Protein AF-A0A9D6T600-F1 (afdb_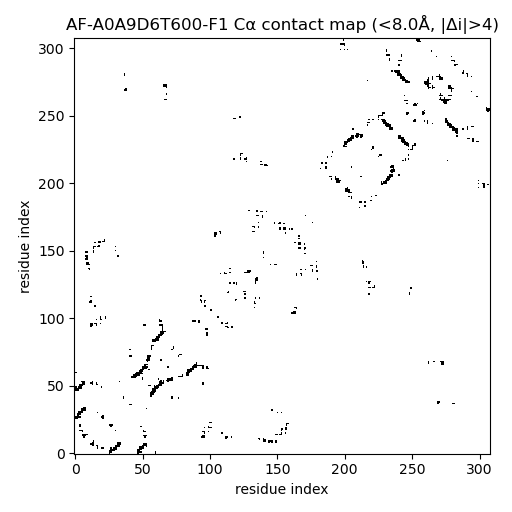monomer)

pLDDT: mean 89.76, std 8.31, range [58.38, 98.44]

Secondary structure (DSSP, 8-state):
---EEEEETT-HHHHHHHHHHHHH-TT--EEEEEPPPPTTSPPPP-TTEEEESS---TT-SEEEE--TTTTTTGGGTPPP-GGG-EEEE-TT-SSGGGGS---GGGHHHHHHHHHHHHT--SSTTGGG-TTSHHHHHHHHHHHH--HHHHHHHHHHHHT-SS-HHHHHHHTS-HHHHHHHHHHHHHHHHHHHHH-EEETTEEEEE-GGGGGGGTT--TTGGGGT-TT-SEEEEEEE-SS-EEEEEEE-TTS----TTSS--HHHHHHTTT-EE-SSEEEEEE-SSHHHHHHHHHHHHHHHHHHHHTT-

Radius of gyration: 18.84 Å; Cα contacts (8 Å, |Δi|>4): 614; chains: 1; bounding box: 48×44×49 Å

Structure (mmCIF, N/CA/C/O backbone):
data_AF-A0A9D6T600-F1
#
_entry.id   AF-A0A9D6T600-F1
#
loop_
_atom_site.group_PDB
_atom_site.id
_atom_site.type_symbol
_atom_site.label_atom_id
_atom_site.label_alt_id
_atom_site.label_comp_id
_atom_site.label_asym_id
_atom_site.label_entity_id
_atom_site.label_seq_id
_atom_site.pdbx_PDB_ins_code
_atom_site.Cartn_x
_atom_site.Cartn_y
_atom_site.Cartn_z
_atom_site.occupancy
_atom_site.B_iso_or_equiv
_atom_site.auth_seq_id
_atom_site.auth_comp_id
_atom_site.auth_asym_id
_atom_site.auth_atom_id
_atom_site.pdbx_PDB_model_num
ATOM 1 N N . MET A 1 1 ? 5.382 -13.140 -26.056 1.00 78.81 1 MET A N 1
ATOM 2 C CA . MET A 1 1 ? 6.251 -12.634 -24.968 1.00 78.81 1 MET A CA 1
ATOM 3 C C . MET A 1 1 ? 5.626 -11.347 -24.478 1.00 78.81 1 MET A C 1
ATOM 5 O O . MET A 1 1 ? 5.203 -10.573 -25.335 1.00 78.81 1 MET A O 1
ATOM 9 N N . PRO A 1 2 ? 5.495 -11.146 -23.161 1.00 87.75 2 PRO A N 1
ATOM 10 C CA . PRO A 1 2 ? 4.722 -10.034 -22.639 1.00 87.75 2 PRO A CA 1
ATOM 11 C C . PRO A 1 2 ? 5.408 -8.697 -22.923 1.00 87.75 2 PRO A C 1
ATOM 13 O O . PRO A 1 2 ? 6.621 -8.579 -22.790 1.00 87.75 2 PRO A O 1
ATOM 16 N N . GLN A 1 3 ? 4.629 -7.683 -23.299 1.00 91.69 3 GLN A N 1
ATOM 17 C CA . GLN A 1 3 ? 5.139 -6.324 -23.561 1.00 91.69 3 GLN A CA 1
ATOM 18 C C . GLN A 1 3 ? 4.760 -5.322 -22.467 1.00 91.69 3 GLN A C 1
ATOM 20 O O . GLN A 1 3 ? 5.158 -4.153 -22.504 1.00 91.69 3 GLN A O 1
ATOM 25 N N . VAL A 1 4 ? 3.955 -5.766 -21.501 1.00 94.50 4 VAL A N 1
ATOM 26 C CA . VAL A 1 4 ? 3.382 -4.910 -20.470 1.00 94.50 4 VAL A CA 1
ATOM 27 C C . VAL A 1 4 ? 3.500 -5.564 -19.101 1.00 94.50 4 VAL A C 1
ATOM 29 O O . VAL A 1 4 ? 3.210 -6.749 -18.950 1.00 94.50 4 VAL A O 1
ATOM 32 N N . VAL A 1 5 ? 3.864 -4.767 -18.098 1.00 96.56 5 VAL A N 1
ATOM 33 C CA . VAL A 1 5 ? 3.685 -5.107 -16.684 1.00 96.56 5 VAL A CA 1
ATOM 34 C C . VAL A 1 5 ? 2.508 -4.320 -16.109 1.00 96.56 5 VAL A C 1
ATOM 36 O O . VAL A 1 5 ? 2.429 -3.101 -16.264 1.00 96.56 5 VAL A O 1
ATOM 39 N N . ARG A 1 6 ? 1.565 -5.022 -15.480 1.00 96.00 6 ARG A N 1
ATOM 40 C CA . ARG A 1 6 ? 0.478 -4.468 -14.670 1.00 96.00 6 ARG A CA 1
ATOM 41 C C . ARG A 1 6 ? 0.912 -4.495 -13.209 1.00 96.00 6 ARG A C 1
ATOM 43 O O . ARG A 1 6 ? 1.324 -5.546 -12.727 1.00 96.00 6 ARG A O 1
ATOM 50 N N . TYR A 1 7 ? 0.833 -3.355 -12.534 1.00 95.62 7 TYR A N 1
ATOM 51 C CA . TYR A 1 7 ? 1.340 -3.192 -11.169 1.00 95.62 7 TYR A CA 1
ATOM 52 C C . TYR A 1 7 ? 0.330 -2.490 -10.268 1.00 95.62 7 TYR A C 1
ATOM 54 O O . TYR A 1 7 ? -0.504 -1.720 -10.755 1.00 95.62 7 TYR A O 1
ATOM 62 N N . HIS A 1 8 ? 0.413 -2.718 -8.959 1.00 92.69 8 HIS A N 1
ATOM 63 C CA . HIS A 1 8 ? -0.408 -1.985 -8.005 1.00 92.69 8 HIS A CA 1
ATOM 64 C C . HIS A 1 8 ? 0.030 -0.523 -7.931 1.00 92.69 8 HIS A C 1
ATOM 66 O O . HIS A 1 8 ? 1.139 -0.204 -7.501 1.00 92.69 8 HIS A O 1
ATOM 72 N N . ARG A 1 9 ? -0.839 0.375 -8.404 1.00 90.44 9 ARG A N 1
ATOM 73 C CA . ARG A 1 9 ? -0.536 1.807 -8.462 1.00 90.44 9 ARG A CA 1
ATOM 74 C C . ARG A 1 9 ? -0.434 2.420 -7.073 1.00 90.44 9 ARG A C 1
ATOM 76 O O . ARG A 1 9 ? -1.163 2.026 -6.163 1.00 90.44 9 ARG A O 1
ATOM 83 N N . HIS A 1 10 ? 0.413 3.432 -6.950 1.00 91.06 10 HIS A N 1
ATOM 84 C CA . HIS A 1 10 ? 0.646 4.181 -5.715 1.00 91.06 10 HIS A CA 1
ATOM 85 C C . HIS A 1 10 ? 1.102 3.309 -4.532 1.00 91.06 10 HIS A C 1
ATOM 87 O O . HIS A 1 10 ? 0.979 3.710 -3.377 1.00 91.06 10 HIS A O 1
ATOM 93 N N . CYS A 1 11 ? 1.642 2.124 -4.823 1.00 91.88 11 CYS A N 1
ATOM 94 C CA . CYS A 1 11 ? 2.238 1.208 -3.864 1.00 91.88 11 CYS A CA 1
ATOM 95 C C . CYS A 1 11 ? 3.723 1.065 -4.185 1.00 91.88 11 CYS A C 1
ATOM 97 O O . CYS A 1 11 ? 4.089 0.790 -5.330 1.00 91.88 11 CYS A O 1
ATOM 99 N N . ILE A 1 12 ? 4.590 1.251 -3.185 1.00 95.62 12 ILE A N 1
ATOM 100 C CA . ILE A 1 12 ? 6.033 1.150 -3.412 1.00 95.62 12 ILE A CA 1
ATOM 101 C C . ILE A 1 12 ? 6.444 -0.272 -3.815 1.00 95.62 12 ILE A C 1
ATOM 103 O O . ILE A 1 12 ? 7.357 -0.423 -4.622 1.00 95.62 12 ILE A O 1
ATOM 107 N N . ASP A 1 13 ? 5.751 -1.298 -3.313 1.00 96.62 13 ASP A N 1
ATOM 108 C CA . ASP A 1 13 ? 6.029 -2.691 -3.651 1.00 96.62 13 ASP A CA 1
ATOM 109 C C . ASP A 1 13 ? 5.697 -2.989 -5.117 1.00 96.62 13 ASP A C 1
ATOM 111 O O . ASP A 1 13 ? 6.587 -3.363 -5.883 1.00 96.62 13 ASP A O 1
ATOM 115 N N . GLY A 1 14 ? 4.472 -2.688 -5.562 1.00 97.06 14 GLY A N 1
ATOM 116 C CA . GLY A 1 14 ? 4.085 -2.770 -6.972 1.00 97.06 14 GLY A CA 1
ATOM 117 C C . GLY A 1 14 ? 5.001 -1.977 -7.917 1.00 97.06 14 GLY A C 1
ATOM 118 O O . GLY A 1 14 ? 5.402 -2.490 -8.965 1.00 97.06 14 GLY A O 1
ATOM 119 N N . ILE A 1 15 ? 5.395 -0.755 -7.541 1.00 98.31 15 ILE A N 1
ATOM 120 C CA . ILE A 1 15 ? 6.323 0.092 -8.314 1.00 98.31 15 ILE A CA 1
ATOM 121 C C . ILE A 1 15 ? 7.709 -0.558 -8.438 1.00 98.31 15 ILE A C 1
ATOM 123 O O . ILE A 1 15 ? 8.253 -0.667 -9.543 1.00 98.31 15 ILE A O 1
ATOM 127 N N . VAL A 1 16 ? 8.288 -1.021 -7.327 1.00 98.44 16 VAL A N 1
ATOM 128 C CA . VAL A 1 16 ? 9.601 -1.685 -7.325 1.00 98.44 16 VAL A CA 1
ATOM 129 C C . VAL A 1 16 ? 9.537 -3.002 -8.099 1.00 98.44 16 VAL A C 1
ATOM 131 O O . VAL A 1 16 ? 10.432 -3.283 -8.899 1.00 98.44 16 VAL A O 1
ATOM 134 N N . CYS A 1 17 ? 8.456 -3.770 -7.955 1.00 98.44 17 CYS A N 1
ATOM 135 C CA . CYS A 1 17 ? 8.217 -4.976 -8.737 1.00 98.44 17 CYS A CA 1
ATOM 136 C C . CYS A 1 17 ? 8.198 -4.697 -10.244 1.00 98.44 17 CYS A C 1
ATOM 138 O O . CYS A 1 17 ? 8.855 -5.402 -11.012 1.00 98.44 17 CYS A O 1
ATOM 140 N N . ALA A 1 18 ? 7.489 -3.652 -10.680 1.00 98.25 18 ALA A N 1
ATOM 141 C CA . ALA A 1 18 ? 7.422 -3.277 -12.089 1.00 98.25 18 ALA A CA 1
ATOM 142 C C . ALA A 1 18 ? 8.802 -2.913 -12.655 1.00 98.25 18 ALA A C 1
ATOM 144 O O . ALA A 1 18 ? 9.135 -3.318 -13.772 1.00 98.25 18 ALA A O 1
ATOM 145 N N . ALA A 1 19 ? 9.627 -2.201 -11.881 1.00 98.25 19 ALA A N 1
ATOM 146 C CA . ALA A 1 19 ? 10.997 -1.877 -12.273 1.00 98.25 19 ALA A CA 1
ATOM 147 C C . ALA A 1 19 ? 11.886 -3.127 -12.385 1.00 98.25 19 ALA A C 1
ATOM 149 O O . ALA A 1 19 ? 12.626 -3.282 -13.359 1.00 98.25 19 ALA A O 1
ATOM 150 N N . LEU A 1 20 ? 11.785 -4.052 -11.423 1.00 98.12 20 LEU A N 1
ATOM 151 C CA . LEU A 1 20 ? 12.522 -5.320 -11.449 1.00 98.12 20 LEU A CA 1
ATOM 152 C C . LEU A 1 20 ? 12.128 -6.183 -12.655 1.00 98.12 20 LEU A C 1
ATOM 154 O O . LEU A 1 20 ? 13.007 -6.718 -13.331 1.00 98.12 20 LEU A O 1
ATOM 158 N N . VAL A 1 21 ? 10.831 -6.262 -12.974 1.00 97.81 21 VAL A N 1
ATOM 159 C CA . VAL A 1 21 ? 10.335 -6.964 -14.168 1.00 97.81 21 VAL A CA 1
ATOM 160 C C . VAL A 1 21 ? 10.907 -6.347 -15.439 1.00 97.81 21 VAL A C 1
ATOM 162 O O . VAL A 1 21 ? 11.494 -7.067 -16.239 1.00 97.81 21 VAL A O 1
ATOM 165 N N . ARG A 1 22 ? 10.800 -5.024 -15.622 1.00 97.06 22 ARG A N 1
ATOM 166 C CA . ARG A 1 22 ? 11.307 -4.348 -16.832 1.00 97.06 22 ARG A CA 1
ATOM 167 C C . ARG A 1 22 ? 12.818 -4.470 -16.992 1.00 97.06 22 ARG A C 1
ATOM 169 O O . ARG A 1 22 ? 13.321 -4.513 -18.111 1.00 97.06 22 ARG A O 1
ATOM 176 N N . ARG A 1 23 ? 13.550 -4.559 -15.882 1.00 95.31 23 ARG A N 1
ATOM 177 C CA . ARG A 1 23 ? 14.992 -4.807 -15.899 1.00 95.31 23 ARG A CA 1
ATOM 178 C C . ARG A 1 23 ? 15.331 -6.247 -16.293 1.00 95.31 23 ARG A C 1
ATOM 180 O O . ARG A 1 23 ? 16.304 -6.460 -17.010 1.00 95.31 23 ARG A O 1
ATOM 187 N N . ALA A 1 24 ? 14.571 -7.225 -15.802 1.00 95.31 24 ALA A N 1
ATOM 188 C CA . ALA A 1 24 ? 14.788 -8.642 -16.094 1.00 95.31 24 ALA A CA 1
ATOM 189 C C . ALA A 1 24 ? 14.282 -9.053 -17.489 1.00 95.31 24 ALA A C 1
ATOM 191 O O . ALA A 1 24 ? 14.823 -9.985 -18.080 1.00 95.31 24 ALA A O 1
ATOM 192 N N . MET A 1 25 ? 13.264 -8.358 -18.000 1.00 94.81 25 MET A N 1
ATOM 193 C CA . MET A 1 25 ? 12.584 -8.624 -19.267 1.00 94.81 25 MET A CA 1
ATOM 194 C C . MET A 1 25 ? 12.528 -7.337 -20.108 1.0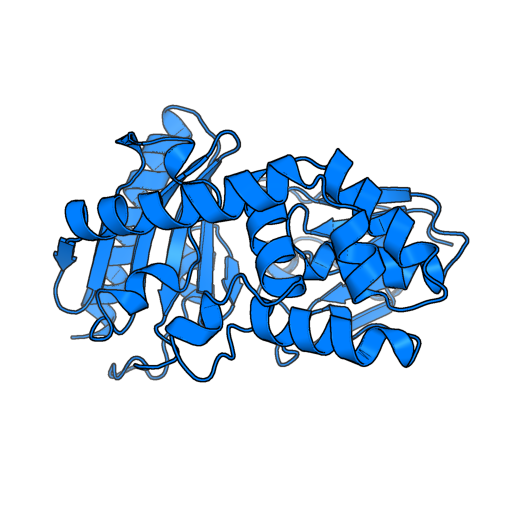0 94.81 25 MET A C 1
ATOM 196 O O . MET A 1 25 ? 11.517 -6.629 -20.079 1.00 94.81 25 MET A O 1
ATOM 200 N N . PRO A 1 26 ? 13.604 -6.988 -20.841 1.00 91.56 26 PRO A N 1
ATOM 201 C CA . PRO A 1 26 ? 13.681 -5.744 -21.613 1.00 91.56 26 PRO A CA 1
ATOM 202 C C . PRO A 1 26 ? 12.587 -5.580 -22.682 1.00 91.56 26 PRO A C 1
ATOM 204 O O . PRO A 1 26 ? 12.317 -4.464 -23.121 1.00 91.56 26 PRO A O 1
ATOM 207 N N . GLU A 1 27 ? 11.945 -6.670 -23.109 1.00 93.25 27 GLU A N 1
ATOM 208 C CA . GLU A 1 27 ? 10.785 -6.664 -24.003 1.00 93.25 27 GLU A CA 1
ATOM 209 C C . GLU A 1 27 ? 9.519 -6.061 -23.367 1.00 93.25 27 GLU A C 1
ATOM 211 O O . GLU A 1 27 ? 8.614 -5.622 -24.085 1.00 93.25 27 GLU A O 1
ATOM 216 N N . VAL A 1 28 ? 9.458 -5.993 -22.031 1.00 94.81 28 VAL A N 1
ATOM 217 C CA . VAL A 1 28 ? 8.383 -5.333 -21.285 1.00 94.81 28 VAL A CA 1
ATOM 218 C C . VAL A 1 28 ? 8.585 -3.819 -21.366 1.00 94.81 28 VAL A C 1
ATOM 220 O O . VAL A 1 28 ? 9.147 -3.167 -20.486 1.00 94.81 28 VAL A O 1
ATOM 223 N N . ALA A 1 29 ? 8.115 -3.239 -22.466 1.00 90.38 29 ALA A N 1
ATOM 224 C CA . ALA A 1 29 ? 8.320 -1.830 -22.777 1.00 90.38 29 ALA A CA 1
ATOM 225 C C . ALA A 1 29 ? 7.471 -0.880 -21.917 1.00 90.38 29 ALA A C 1
ATOM 227 O O . ALA A 1 29 ? 7.840 0.282 -21.750 1.00 90.38 29 ALA A O 1
ATOM 228 N N . ARG A 1 30 ? 6.326 -1.337 -21.389 1.00 93.62 30 ARG A N 1
ATOM 229 C CA . ARG A 1 30 ? 5.373 -0.467 -20.679 1.00 93.62 30 ARG A CA 1
ATOM 230 C C . ARG A 1 30 ? 5.025 -0.995 -19.295 1.00 93.62 30 ARG A C 1
ATOM 232 O O . ARG A 1 30 ? 4.720 -2.174 -19.137 1.00 93.62 30 ARG A O 1
ATOM 239 N N . ALA A 1 31 ? 4.957 -0.092 -18.324 1.00 96.06 31 ALA A N 1
ATOM 240 C CA . ALA A 1 31 ? 4.266 -0.326 -17.064 1.00 96.06 31 ALA A CA 1
ATOM 241 C C . ALA A 1 31 ? 2.886 0.336 -17.120 1.00 96.06 31 ALA A C 1
ATOM 243 O O . ALA A 1 31 ? 2.759 1.475 -17.564 1.00 96.06 31 ALA A O 1
ATOM 244 N N . VAL A 1 32 ? 1.846 -0.381 -16.707 1.00 94.75 32 VAL A N 1
ATOM 245 C CA . VAL A 1 32 ? 0.468 0.114 -16.717 1.00 94.75 32 VAL A CA 1
ATOM 246 C C . VAL A 1 32 ? -0.137 -0.073 -15.326 1.00 94.75 32 VAL A C 1
ATOM 248 O O . VAL A 1 32 ? -0.137 -1.198 -14.825 1.00 94.75 32 VAL A O 1
ATOM 251 N N . PRO A 1 33 ? -0.643 0.998 -14.692 1.00 92.62 33 PRO A N 1
ATOM 252 C CA . PRO A 1 33 ? -1.228 0.901 -13.364 1.00 92.62 33 PRO A CA 1
ATOM 253 C C . PRO A 1 33 ? -2.479 0.021 -13.394 1.00 92.62 33 PRO A C 1
ATOM 255 O O . PRO A 1 33 ? -3.339 0.173 -14.262 1.00 92.62 33 PRO A O 1
ATOM 258 N N . TYR A 1 34 ? -2.604 -0.869 -12.418 1.00 88.88 34 TYR A N 1
ATOM 259 C CA . TYR A 1 34 ? -3.842 -1.575 -12.126 1.00 88.88 34 TYR A CA 1
ATOM 260 C C . TYR A 1 34 ? -4.681 -0.758 -11.141 1.00 88.88 34 TYR A C 1
ATOM 262 O O . TYR A 1 34 ? -4.198 -0.329 -10.089 1.00 88.88 34 TYR A O 1
ATOM 270 N N . ALA A 1 35 ? -5.952 -0.554 -11.482 1.00 75.56 35 ALA A N 1
ATOM 271 C CA . ALA A 1 35 ? -6.957 0.000 -10.586 1.00 75.56 35 ALA A CA 1
ATOM 272 C C . ALA A 1 35 ?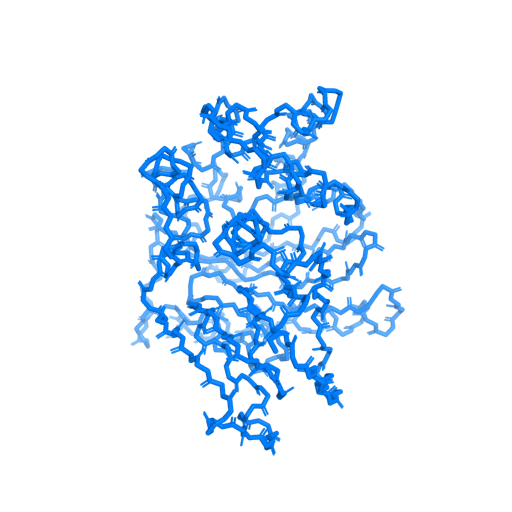 -7.828 -1.137 -10.038 1.00 75.56 35 ALA A C 1
ATOM 274 O O . ALA A 1 35 ? -8.197 -2.045 -10.776 1.00 75.56 35 ALA A O 1
ATOM 275 N N . HIS A 1 36 ? -8.161 -1.087 -8.748 1.00 70.88 36 HIS A N 1
ATOM 276 C CA . HIS A 1 36 ? -8.997 -2.107 -8.117 1.00 70.88 36 HIS A CA 1
ATOM 277 C C . HIS A 1 36 ? -10.388 -2.164 -8.770 1.00 70.88 36 HIS A C 1
ATOM 279 O O . HIS A 1 36 ? -11.085 -1.151 -8.813 1.00 70.88 36 HIS A O 1
ATOM 285 N N . VAL A 1 37 ? -10.802 -3.353 -9.214 1.00 69.31 37 VAL A N 1
ATOM 286 C CA . VAL A 1 37 ? -12.137 -3.601 -9.779 1.00 69.31 37 VAL A CA 1
ATOM 287 C C . VAL A 1 37 ? -13.172 -3.712 -8.645 1.00 69.31 37 VAL A C 1
ATOM 289 O O . VAL A 1 37 ? -12.975 -4.523 -7.732 1.00 69.31 37 VAL A O 1
ATOM 292 N N . PRO A 1 38 ? -14.249 -2.902 -8.636 1.00 64.19 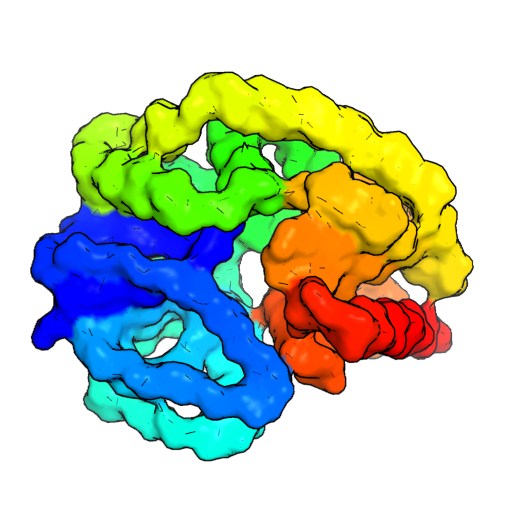38 PRO A N 1
ATOM 293 C CA . PRO A 1 38 ? -15.300 -2.970 -7.621 1.00 64.19 38 PRO A CA 1
ATOM 294 C C . PRO A 1 38 ? -15.975 -4.347 -7.507 1.00 64.19 38 PRO A C 1
ATOM 296 O O . PRO A 1 38 ? -15.933 -5.185 -8.408 1.00 64.19 38 PRO A O 1
ATOM 299 N N . LEU A 1 39 ? -16.638 -4.592 -6.374 1.00 59.25 39 LEU A N 1
ATOM 300 C CA . LEU A 1 39 ? -17.466 -5.785 -6.195 1.00 59.25 39 LEU A CA 1
ATOM 301 C C . LEU A 1 39 ? -18.625 -5.787 -7.210 1.00 59.25 39 LEU A C 1
ATOM 303 O O . LEU A 1 39 ? -19.391 -4.831 -7.262 1.00 59.25 39 LEU A O 1
ATOM 307 N N . GLY A 1 40 ? -18.775 -6.881 -7.963 1.00 62.19 40 GLY A N 1
ATOM 308 C CA . GLY A 1 40 ? -19.846 -7.058 -8.954 1.00 62.19 40 GLY A CA 1
ATOM 309 C C . GLY A 1 40 ? -19.446 -6.743 -10.398 1.00 62.19 40 GLY A C 1
ATOM 310 O O . GLY A 1 40 ? -20.244 -6.985 -11.298 1.00 62.19 40 GLY A O 1
ATOM 311 N N . GLU A 1 41 ? -18.225 -6.258 -10.625 1.00 69.62 41 GLU A N 1
ATOM 312 C CA . GLU A 1 41 ? -17.652 -6.104 -11.963 1.00 69.62 41 GLU A CA 1
ATOM 313 C C . GLU A 1 41 ? -16.730 -7.283 -12.308 1.00 69.62 41 GLU A C 1
ATOM 315 O O . GLU A 1 41 ? -16.047 -7.842 -11.441 1.00 69.62 41 GLU A O 1
ATOM 320 N N . GLU A 1 42 ? -16.731 -7.667 -13.585 1.00 71.06 42 GLU A N 1
ATOM 321 C CA . GLU A 1 42 ? -15.847 -8.705 -14.117 1.00 71.06 42 GLU A CA 1
ATOM 322 C C . GLU A 1 42 ? -14.415 -8.166 -14.267 1.00 71.06 42 GLU A C 1
ATOM 324 O O . GLU A 1 42 ? -14.231 -7.009 -14.660 1.00 71.06 42 GLU A O 1
ATOM 329 N N . PRO A 1 43 ? -13.381 -8.977 -13.975 1.00 74.19 43 PRO A N 1
ATOM 330 C CA . PRO A 1 43 ? -12.003 -8.556 -14.169 1.00 74.19 43 PRO A CA 1
ATOM 331 C C . PRO A 1 43 ? -11.689 -8.364 -15.660 1.00 74.19 43 PRO A C 1
ATOM 333 O O . PRO A 1 43 ? -12.147 -9.122 -16.516 1.00 74.19 43 PRO A O 1
ATOM 336 N N . GLU A 1 44 ? -10.838 -7.383 -15.969 1.00 77.25 44 GLU A N 1
ATOM 337 C CA . GLU A 1 44 ? -10.245 -7.239 -17.303 1.00 77.25 44 GLU A CA 1
ATOM 338 C C . GLU A 1 44 ? -9.478 -8.525 -17.668 1.00 77.25 44 GLU A C 1
ATOM 340 O O . GLU A 1 44 ? -8.688 -9.034 -16.869 1.00 77.25 44 GLU A O 1
ATOM 345 N N . VAL A 1 45 ? -9.686 -9.042 -18.882 1.00 76.69 45 VAL A N 1
ATOM 346 C CA . VAL A 1 45 ? -8.833 -10.092 -19.454 1.00 76.69 45 VAL A CA 1
ATOM 347 C C . VAL A 1 45 ? -7.637 -9.410 -20.103 1.00 76.69 45 VAL A C 1
ATOM 349 O O . VAL A 1 45 ? -7.803 -8.612 -21.024 1.00 76.69 45 VAL A O 1
ATOM 352 N N . ILE A 1 46 ? -6.434 -9.720 -19.626 1.00 77.12 46 ILE A N 1
ATOM 353 C CA . ILE A 1 46 ? -5.206 -9.069 -20.083 1.00 77.12 46 ILE A CA 1
ATOM 354 C C . ILE A 1 46 ? -4.303 -10.115 -20.710 1.00 77.12 46 ILE A C 1
ATOM 356 O O . ILE A 1 46 ? -3.638 -10.874 -20.008 1.00 77.12 46 ILE A O 1
ATOM 360 N N . GLU A 1 47 ? -4.268 -10.139 -22.036 1.00 80.69 47 GLU A N 1
ATOM 361 C CA . GLU A 1 47 ? -3.372 -11.020 -22.779 1.00 80.69 47 GLU A CA 1
ATOM 362 C C . GLU A 1 47 ? -1.927 -10.510 -22.729 1.00 80.69 47 GLU A C 1
ATOM 364 O O . GLU A 1 47 ? -1.668 -9.305 -22.778 1.00 80.69 47 GLU A O 1
ATOM 369 N N . ASP A 1 48 ? -0.981 -11.447 -22.639 1.00 82.94 48 ASP A N 1
ATOM 370 C CA . ASP A 1 48 ? 0.456 -11.188 -22.770 1.00 82.94 48 ASP A CA 1
ATOM 371 C C . ASP A 1 48 ? 0.998 -10.093 -21.827 1.00 82.94 48 ASP A C 1
ATOM 373 O O . ASP A 1 48 ? 1.785 -9.222 -22.214 1.00 82.94 48 ASP A O 1
ATOM 377 N N . ALA A 1 49 ? 0.597 -10.151 -20.554 1.00 91.56 49 ALA A N 1
ATOM 378 C CA . ALA A 1 49 ? 1.087 -9.258 -19.506 1.00 91.56 49 ALA A CA 1
ATOM 379 C C . ALA A 1 49 ? 1.762 -9.997 -18.344 1.00 91.56 49 ALA A C 1
ATOM 381 O O . ALA A 1 49 ? 1.464 -11.157 -18.045 1.00 91.56 49 ALA A O 1
ATOM 382 N N . VAL A 1 50 ? 2.657 -9.282 -17.662 1.00 95.56 50 VAL A N 1
ATOM 383 C CA . VAL A 1 50 ? 3.164 -9.639 -16.334 1.00 95.56 50 VAL A CA 1
ATOM 384 C C . VAL A 1 50 ? 2.309 -8.925 -15.288 1.00 95.56 50 VAL A C 1
ATOM 386 O O . VAL A 1 50 ? 2.190 -7.707 -15.349 1.00 95.56 50 VAL A O 1
ATOM 389 N N . GLY A 1 51 ? 1.713 -9.639 -14.338 1.00 95.19 51 GLY A N 1
ATOM 390 C CA . GLY A 1 51 ? 1.052 -9.041 -13.174 1.00 95.19 51 GLY A CA 1
ATOM 391 C C . GLY A 1 51 ? 1.956 -9.078 -11.948 1.00 95.19 51 GLY A C 1
ATOM 392 O O . GLY A 1 51 ? 2.493 -10.138 -11.631 1.00 95.19 51 GLY A O 1
ATOM 393 N N . VAL A 1 52 ? 2.122 -7.948 -11.264 1.00 96.62 52 VAL A N 1
ATOM 394 C CA . VAL A 1 52 ? 2.866 -7.863 -9.999 1.00 96.62 52 VAL A CA 1
ATOM 395 C C . VAL A 1 52 ? 2.062 -7.118 -8.947 1.00 96.62 52 VAL A C 1
ATOM 397 O O . VAL A 1 52 ? 1.521 -6.053 -9.239 1.00 96.62 52 VAL A O 1
ATOM 400 N N . ASP A 1 53 ? 2.016 -7.666 -7.735 1.00 95.19 53 ASP A N 1
ATOM 401 C CA . ASP A 1 53 ? 1.374 -7.044 -6.568 1.00 95.19 53 ASP A CA 1
ATOM 402 C C . ASP A 1 53 ? -0.138 -6.786 -6.749 1.00 95.19 53 ASP A C 1
ATOM 404 O O . ASP A 1 53 ? -0.737 -5.895 -6.157 1.00 95.19 53 ASP A O 1
ATOM 408 N N . ILE A 1 54 ? -0.788 -7.539 -7.636 1.00 91.69 54 ILE A N 1
ATOM 409 C CA . ILE A 1 54 ? -2.198 -7.351 -7.992 1.00 91.69 54 ILE A CA 1
ATOM 410 C C . ILE A 1 54 ? -2.939 -8.681 -7.961 1.00 91.69 54 ILE A C 1
ATOM 412 O O . ILE A 1 54 ? -2.318 -9.722 -8.191 1.00 91.69 54 ILE A O 1
ATOM 416 N N . PRO A 1 55 ? -4.272 -8.671 -7.765 1.00 88.25 55 PRO A N 1
ATOM 417 C CA . PRO A 1 55 ? -5.073 -9.873 -7.923 1.00 88.25 55 PRO A CA 1
ATOM 418 C C . PRO A 1 55 ? -4.836 -10.529 -9.284 1.00 88.25 55 PRO A C 1
ATOM 420 O O . PRO A 1 55 ? -4.606 -9.846 -10.285 1.00 88.25 55 PRO A O 1
ATOM 423 N N . TYR A 1 56 ? -4.934 -11.855 -9.326 1.00 88.06 56 TYR A N 1
ATOM 424 C CA . TYR A 1 56 ? -4.846 -12.613 -10.564 1.00 88.06 56 TYR A CA 1
ATOM 425 C C . TYR A 1 56 ? -5.911 -12.131 -11.554 1.00 88.06 56 TYR A C 1
ATOM 427 O O . TYR A 1 56 ? -7.106 -12.145 -11.242 1.00 88.06 56 TYR A O 1
ATOM 435 N N . LEU A 1 57 ? -5.474 -11.756 -12.758 1.00 85.25 57 LEU A N 1
ATOM 436 C CA . LEU A 1 57 ? -6.357 -11.448 -13.879 1.00 85.25 57 LEU A CA 1
ATOM 437 C C . LEU A 1 57 ? -6.202 -12.524 -14.964 1.00 85.25 57 LEU A C 1
ATOM 439 O O . LEU A 1 57 ? -5.076 -12.957 -15.244 1.00 85.25 57 LEU A O 1
ATOM 443 N N . PRO A 1 58 ? -7.300 -12.967 -15.600 1.00 83.25 58 PRO A N 1
ATOM 444 C CA . PRO A 1 58 ? -7.220 -13.936 -16.686 1.00 83.25 58 PRO A CA 1
ATOM 445 C C . PRO A 1 58 ? -6.347 -13.426 -17.845 1.00 83.25 58 PRO A C 1
ATOM 447 O O . PRO A 1 58 ? -6.415 -12.257 -18.217 1.00 83.25 58 PRO A O 1
ATOM 450 N N . GLY A 1 59 ? -5.546 -14.316 -18.440 1.00 82.19 59 GLY A N 1
ATOM 451 C CA . GLY A 1 59 ? -4.726 -14.019 -19.627 1.00 82.19 59 GLY A CA 1
ATOM 452 C C . GLY A 1 59 ? -3.257 -13.664 -19.357 1.00 82.19 59 GLY A C 1
ATOM 453 O O . GLY A 1 59 ? -2.458 -13.674 -20.295 1.00 82.19 59 GLY A O 1
ATOM 454 N N . MET A 1 60 ? -2.870 -13.427 -18.098 1.00 89.25 60 MET A N 1
ATOM 455 C CA . MET A 1 60 ? -1.485 -13.102 -17.735 1.00 89.25 60 MET A CA 1
ATOM 456 C C . MET A 1 60 ? -0.497 -14.215 -18.109 1.00 89.25 60 MET A C 1
ATOM 458 O O . MET A 1 60 ? -0.736 -15.391 -17.829 1.00 89.25 60 MET A O 1
ATOM 462 N N . THR A 1 61 ? 0.662 -13.838 -18.658 1.00 92.19 61 THR A N 1
ATOM 463 C CA . THR A 1 61 ? 1.772 -14.765 -18.943 1.00 92.19 61 THR A CA 1
ATOM 464 C C . THR A 1 61 ? 2.560 -15.100 -17.680 1.00 92.19 61 THR A C 1
ATOM 466 O O . THR A 1 61 ? 2.917 -16.257 -17.457 1.00 92.19 61 THR A O 1
ATOM 469 N N . TYR A 1 62 ? 2.820 -14.090 -16.847 1.00 94.19 62 TYR A N 1
ATOM 470 C CA . TYR A 1 62 ? 3.490 -14.238 -15.558 1.00 94.19 62 TYR A CA 1
ATOM 471 C C . TYR A 1 62 ? 2.702 -13.500 -14.486 1.00 94.19 62 TYR A C 1
ATOM 473 O O . TYR A 1 62 ? 2.180 -12.416 -14.745 1.00 94.19 62 TYR A O 1
ATOM 481 N N . TRP A 1 63 ? 2.641 -14.059 -13.284 1.00 94.56 63 TRP A N 1
ATOM 482 C CA . TRP A 1 63 ? 1.956 -13.423 -12.164 1.00 94.56 63 TRP A CA 1
ATOM 483 C C . TRP A 1 63 ? 2.711 -13.649 -10.855 1.00 94.56 63 TRP A C 1
ATOM 485 O O . TRP A 1 63 ? 3.064 -14.784 -10.523 1.00 94.56 63 TRP A O 1
ATOM 495 N N . PHE A 1 64 ? 2.961 -12.559 -10.134 1.00 96.38 64 PHE A N 1
ATOM 496 C CA . PHE A 1 64 ? 3.647 -12.529 -8.848 1.00 96.38 64 PHE A CA 1
ATOM 497 C C . PHE A 1 64 ? 2.768 -11.789 -7.852 1.00 96.38 64 PHE A C 1
ATOM 499 O O . PHE A 1 64 ? 2.372 -10.652 -8.106 1.00 96.38 64 PHE A O 1
ATOM 506 N N . ASP A 1 65 ? 2.457 -12.438 -6.737 1.00 95.06 65 ASP A N 1
ATOM 507 C CA . ASP A 1 65 ? 1.620 -11.839 -5.706 1.00 95.06 65 ASP A CA 1
ATOM 508 C C . ASP A 1 65 ? 1.841 -12.522 -4.351 1.00 95.06 65 ASP A C 1
ATOM 510 O O . ASP A 1 65 ? 2.243 -13.690 -4.262 1.00 95.06 65 ASP A O 1
ATOM 514 N N . HIS A 1 66 ? 1.549 -11.784 -3.289 1.00 93.00 66 HIS A N 1
ATOM 515 C CA . HIS A 1 66 ? 1.618 -12.250 -1.906 1.00 93.00 66 HIS A CA 1
ATOM 516 C C . HIS A 1 66 ? 0.336 -11.952 -1.111 1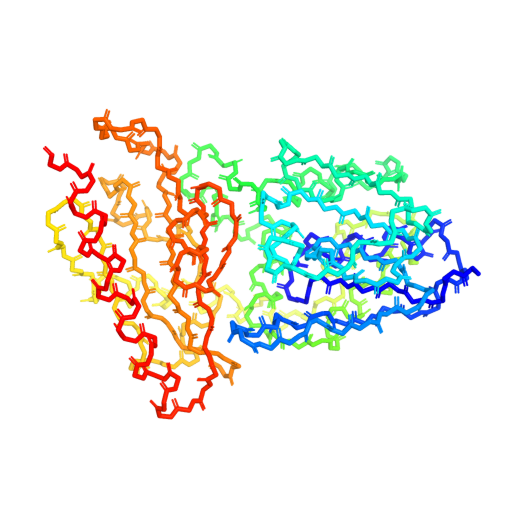.00 93.00 66 HIS A C 1
ATOM 518 O O . HIS A 1 66 ? 0.230 -12.291 0.068 1.00 93.00 66 HIS A O 1
ATOM 524 N N . HIS A 1 67 ? -0.689 -11.373 -1.736 1.00 88.25 67 HIS A N 1
ATOM 525 C CA . HIS A 1 67 ? -1.955 -11.138 -1.060 1.00 88.25 67 HIS A CA 1
ATOM 526 C C . HIS A 1 67 ? -2.734 -12.442 -0.868 1.00 88.25 67 HIS A C 1
ATOM 528 O O . HIS A 1 67 ? -3.038 -13.159 -1.817 1.00 88.25 67 HIS A O 1
ATOM 534 N N . ALA A 1 68 ? -3.196 -12.722 0.354 1.00 83.50 68 ALA A N 1
ATOM 535 C CA . ALA A 1 68 ? -4.102 -13.852 0.599 1.00 83.50 68 ALA A CA 1
ATOM 536 C C . ALA A 1 68 ? -5.399 -13.765 -0.240 1.00 83.50 68 ALA A C 1
ATOM 538 O O . ALA A 1 68 ? -6.020 -14.780 -0.549 1.00 83.50 68 ALA A O 1
ATOM 539 N N . SER A 1 69 ? -5.776 -12.545 -0.633 1.00 80.50 69 SER A N 1
ATOM 540 C CA . SER A 1 69 ? -6.914 -12.226 -1.502 1.00 80.50 69 SER A CA 1
ATOM 541 C C . SER A 1 69 ? -6.582 -12.231 -3.005 1.00 80.50 69 SER A C 1
ATOM 543 O O . SER A 1 69 ? -7.453 -11.922 -3.818 1.00 80.50 69 SER A O 1
ATOM 545 N N . GLY A 1 70 ? -5.376 -12.648 -3.410 1.00 82.44 70 GLY A N 1
ATOM 546 C CA . GLY A 1 70 ? -4.914 -12.623 -4.804 1.00 82.44 70 GLY A CA 1
ATOM 547 C C . GLY A 1 70 ? -5.815 -13.374 -5.793 1.00 82.44 70 GLY A C 1
ATOM 548 O O . GLY A 1 70 ? -5.933 -12.984 -6.950 1.00 82.44 70 GLY A O 1
ATOM 549 N N . PHE A 1 71 ? -6.541 -14.400 -5.336 1.00 84.69 71 PHE A N 1
ATOM 550 C CA . PHE A 1 71 ? -7.478 -15.185 -6.153 1.00 84.69 71 PHE A CA 1
ATOM 551 C C . PHE A 1 71 ? -8.956 -14.789 -5.995 1.00 84.69 71 PHE A C 1
ATOM 553 O O . PHE A 1 71 ? -9.848 -15.578 -6.314 1.00 84.69 71 PHE A O 1
ATOM 560 N N . GLN A 1 72 ? -9.249 -13.575 -5.522 1.00 76.12 72 GLN A N 1
ATOM 561 C CA . GLN A 1 72 ? -10.623 -13.137 -5.246 1.00 76.12 72 GLN A CA 1
ATOM 562 C C . GLN A 1 72 ? -11.594 -13.269 -6.433 1.00 76.12 72 GLN A C 1
ATOM 564 O O . GLN A 1 72 ? -12.771 -13.542 -6.217 1.00 76.12 72 GLN A O 1
ATOM 569 N N . PHE A 1 73 ? -11.133 -13.121 -7.679 1.00 73.88 73 PHE A N 1
ATOM 570 C CA . PHE A 1 73 ? -11.993 -13.284 -8.858 1.00 73.88 73 PHE A CA 1
ATOM 571 C C . PHE A 1 73 ? -12.263 -14.753 -9.190 1.00 73.88 73 PHE A C 1
ATOM 573 O O . PHE A 1 73 ? -13.388 -15.100 -9.544 1.00 73.88 73 PHE A O 1
ATOM 580 N N . LEU A 1 74 ? -11.281 -15.641 -9.000 1.00 75.38 74 LEU A N 1
ATOM 581 C CA . LEU A 1 74 ? -11.500 -17.085 -9.150 1.00 75.38 74 LEU A CA 1
ATOM 582 C C . LEU A 1 74 ? -12.520 -17.588 -8.125 1.00 75.38 74 LEU A C 1
ATOM 584 O O . LEU A 1 74 ? -13.396 -18.380 -8.459 1.00 75.38 74 LEU A O 1
ATOM 588 N N . ALA A 1 75 ? -12.466 -17.064 -6.897 1.00 71.50 75 ALA A N 1
ATOM 589 C CA . ALA A 1 75 ? -13.460 -17.354 -5.866 1.00 71.50 75 ALA A CA 1
ATOM 590 C C . ALA A 1 75 ? -14.884 -16.896 -6.248 1.00 71.50 75 ALA A C 1
ATOM 592 O O . ALA A 1 75 ? -15.857 -17.419 -5.709 1.00 71.50 75 ALA A O 1
ATOM 593 N N . ARG A 1 76 ? -15.016 -15.950 -7.189 1.00 71.62 76 ARG A N 1
ATOM 594 C CA . ARG A 1 76 ? -16.293 -15.475 -7.750 1.00 71.62 76 ARG A CA 1
ATOM 595 C C . ARG A 1 76 ? -16.710 -16.214 -9.029 1.00 71.62 76 ARG A C 1
ATOM 597 O O . ARG A 1 76 ? -17.736 -15.875 -9.603 1.00 71.62 76 ARG A O 1
ATOM 604 N N . GLY A 1 77 ? -15.953 -17.224 -9.462 1.00 69.00 77 GLY A N 1
ATOM 605 C CA . GLY A 1 77 ? -16.263 -18.029 -10.646 1.00 69.00 77 GLY A CA 1
ATOM 606 C C . GLY A 1 77 ? -15.554 -17.596 -11.932 1.00 69.00 77 GLY A C 1
ATOM 607 O O . GLY A 1 77 ? -15.845 -18.165 -12.984 1.00 69.00 77 GLY A O 1
ATOM 608 N N . ALA A 1 78 ? -14.613 -16.643 -11.873 1.00 68.94 78 ALA A N 1
ATOM 609 C CA . ALA A 1 78 ? -13.792 -16.299 -13.033 1.00 68.94 78 ALA A CA 1
ATOM 610 C C . ALA A 1 78 ? -12.964 -17.510 -13.498 1.00 68.94 78 ALA A C 1
ATOM 612 O O . ALA A 1 78 ? -12.477 -18.308 -12.691 1.00 68.94 78 ALA A O 1
ATOM 613 N N . VAL A 1 79 ? -12.786 -17.644 -14.813 1.00 70.31 79 VAL A N 1
ATOM 614 C CA . VAL A 1 79 ? -12.052 -18.772 -15.395 1.00 70.31 79 VAL A CA 1
ATOM 615 C C . VAL A 1 79 ? -10.553 -18.587 -15.172 1.00 70.31 79 VAL A C 1
ATOM 617 O O . VAL A 1 79 ? -9.954 -17.602 -15.604 1.00 70.31 79 VAL A O 1
ATOM 620 N N . MET A 1 80 ? -9.927 -19.569 -14.525 1.00 67.62 80 MET A N 1
ATOM 621 C CA . MET A 1 80 ? -8.472 -19.641 -14.450 1.00 67.62 80 MET A CA 1
ATOM 622 C C . MET A 1 80 ? -7.919 -20.201 -15.762 1.00 67.62 80 MET A C 1
ATOM 624 O O . MET A 1 80 ? -8.387 -21.229 -16.256 1.00 67.62 80 MET A O 1
ATOM 628 N N . HIS A 1 81 ? -6.848 -19.598 -16.277 1.00 68.81 81 HIS A N 1
ATOM 629 C CA . HIS A 1 81 ? -6.085 -20.149 -17.400 1.00 68.81 81 HIS A CA 1
ATOM 630 C C . HIS A 1 81 ? -4.675 -20.576 -16.949 1.00 68.81 81 HIS A C 1
ATOM 632 O O . HIS A 1 81 ? -3.682 -20.049 -17.454 1.00 68.81 81 HIS A O 1
ATOM 638 N N . PRO A 1 82 ? -4.547 -21.531 -15.999 1.00 59.81 82 PRO A N 1
ATOM 639 C CA . PRO A 1 82 ? -3.272 -21.840 -15.345 1.00 59.81 82 PRO A CA 1
ATOM 640 C C . PRO A 1 82 ? -2.233 -22.407 -16.315 1.00 59.81 82 PRO A C 1
ATOM 642 O O . PRO A 1 82 ? -1.045 -22.175 -16.147 1.00 59.81 82 PRO A O 1
ATOM 645 N N . VAL A 1 83 ? -2.668 -23.092 -17.378 1.00 61.19 83 VAL A N 1
ATOM 646 C CA . VAL A 1 83 ? -1.769 -23.685 -18.385 1.00 61.19 83 VAL A CA 1
ATOM 647 C C . VAL A 1 83 ? -0.985 -22.615 -19.165 1.00 61.19 83 VAL A C 1
ATOM 649 O O . VAL A 1 83 ? 0.044 -22.921 -19.756 1.00 61.19 83 VAL A O 1
ATOM 652 N N . ARG A 1 84 ? -1.450 -21.356 -19.167 1.00 74.44 84 ARG A N 1
ATOM 653 C CA . ARG A 1 84 ? -0.809 -20.238 -19.880 1.00 74.44 84 ARG A CA 1
ATOM 654 C C . ARG A 1 84 ? -0.087 -19.247 -18.964 1.00 74.44 84 ARG A C 1
ATOM 656 O O . ARG A 1 84 ? 0.548 -18.332 -19.478 1.00 74.44 84 ARG A O 1
ATOM 663 N N . CYS A 1 85 ? -0.164 -19.428 -17.644 1.00 85.31 85 CYS A N 1
ATOM 664 C CA . CYS A 1 85 ? 0.375 -18.484 -16.671 1.00 85.31 85 CYS A CA 1
ATOM 665 C C . CYS A 1 85 ? 1.452 -19.138 -15.801 1.00 85.31 85 CYS A C 1
ATOM 667 O O . CYS A 1 85 ? 1.182 -20.085 -15.062 1.00 85.31 85 CYS A O 1
ATOM 669 N N . THR A 1 86 ? 2.671 -18.602 -15.842 1.00 90.88 86 THR A N 1
ATOM 670 C CA . THR A 1 86 ? 3.713 -18.951 -14.873 1.00 90.88 86 THR A CA 1
ATOM 671 C C . THR A 1 86 ? 3.511 -18.113 -13.616 1.00 90.88 86 THR A C 1
ATOM 673 O O . THR A 1 86 ? 3.721 -16.901 -13.625 1.00 90.88 86 THR A O 1
ATOM 676 N N . MET A 1 87 ? 3.097 -18.756 -12.527 1.00 90.19 87 MET A N 1
ATOM 677 C CA . MET A 1 87 ? 2.729 -18.071 -11.288 1.00 90.19 87 MET A CA 1
ATOM 678 C C . MET A 1 87 ? 3.779 -18.280 -10.200 1.00 90.19 87 MET A C 1
ATOM 680 O O . MET A 1 87 ? 4.235 -19.402 -9.973 1.00 90.19 87 MET A O 1
ATOM 684 N N . ARG A 1 88 ? 4.095 -17.214 -9.466 1.00 93.94 88 ARG A N 1
ATOM 685 C CA . ARG A 1 88 ? 4.831 -17.282 -8.205 1.00 93.94 88 ARG A CA 1
ATOM 686 C C . ARG A 1 88 ? 4.032 -16.558 -7.134 1.00 93.94 88 ARG A C 1
ATOM 688 O O . ARG A 1 88 ? 4.127 -15.348 -6.974 1.00 93.94 88 ARG A O 1
ATOM 695 N N . PHE A 1 89 ? 3.239 -17.342 -6.418 1.00 92.69 89 PHE A N 1
ATOM 696 C CA . PHE A 1 89 ? 2.360 -16.878 -5.358 1.00 92.69 89 PHE A CA 1
ATOM 697 C C . PHE A 1 89 ? 2.855 -17.391 -4.009 1.00 92.69 89 PHE A C 1
ATOM 699 O O . PHE A 1 89 ? 3.069 -18.595 -3.848 1.00 92.69 89 PHE A O 1
ATOM 706 N N . ASN A 1 90 ? 3.043 -16.493 -3.045 1.00 93.25 90 ASN A N 1
ATOM 707 C CA . ASN A 1 90 ? 3.386 -16.875 -1.678 1.00 93.25 90 ASN A CA 1
ATOM 708 C C . ASN A 1 90 ? 2.738 -15.911 -0.674 1.00 93.25 90 ASN A C 1
ATOM 710 O O . ASN A 1 90 ? 3.302 -14.848 -0.425 1.00 93.25 90 ASN A O 1
ATOM 714 N N . PRO A 1 91 ? 1.619 -16.288 -0.032 1.00 89.38 91 PRO A N 1
ATOM 715 C CA . PRO A 1 91 ? 0.921 -15.416 0.910 1.00 89.38 91 PRO A CA 1
ATOM 716 C C . PRO A 1 91 ? 1.675 -15.185 2.228 1.00 89.38 91 PRO A C 1
ATOM 718 O O . PRO A 1 91 ? 1.234 -14.404 3.067 1.00 89.38 91 PRO A O 1
ATOM 721 N N . SER A 1 92 ? 2.797 -15.882 2.432 1.00 90.25 92 SER A N 1
ATOM 722 C CA . SER A 1 92 ? 3.691 -15.689 3.575 1.00 90.25 92 SER A CA 1
ATOM 723 C C . SER A 1 92 ? 4.871 -14.762 3.263 1.00 90.25 92 SER A C 1
ATOM 725 O O . SER A 1 92 ? 5.656 -14.481 4.170 1.00 90.25 92 SER A O 1
ATOM 727 N N . ALA A 1 93 ? 5.040 -14.330 2.007 1.00 93.44 93 ALA A N 1
ATOM 728 C CA . ALA A 1 93 ? 6.043 -13.329 1.654 1.00 93.44 93 ALA A CA 1
ATOM 729 C C . ALA A 1 93 ? 5.652 -11.962 2.223 1.00 93.44 93 ALA A C 1
ATOM 731 O O . ALA A 1 93 ? 4.470 -11.630 2.338 1.00 93.44 93 ALA A O 1
ATOM 732 N N . LEU A 1 94 ? 6.654 -11.182 2.614 1.00 92.75 94 LEU A N 1
ATOM 733 C CA . LEU A 1 94 ? 6.453 -9.924 3.325 1.00 92.75 94 LEU A CA 1
ATOM 734 C C . LEU A 1 94 ? 6.282 -8.732 2.382 1.00 92.75 94 LEU A C 1
ATOM 736 O O . LEU A 1 94 ? 5.764 -7.711 2.818 1.00 92.75 94 LEU A O 1
ATOM 740 N N . CYS A 1 95 ? 6.692 -8.891 1.127 1.00 94.88 95 CYS A N 1
ATOM 741 C CA . CYS A 1 95 ? 6.284 -8.080 -0.014 1.00 94.88 95 CYS A CA 1
ATOM 742 C C . CYS A 1 95 ? 6.399 -8.911 -1.307 1.00 94.88 95 CYS A C 1
ATOM 744 O O . CYS A 1 95 ? 7.100 -9.932 -1.355 1.00 94.88 95 CYS A O 1
ATOM 746 N N . CYS A 1 96 ? 5.734 -8.489 -2.375 1.00 96.94 96 CYS A N 1
ATOM 747 C CA . CYS A 1 96 ? 5.811 -9.086 -3.702 1.00 96.94 96 CYS A CA 1
ATOM 748 C C . CYS A 1 96 ? 7.228 -8.998 -4.302 1.00 96.94 96 CYS A C 1
ATOM 750 O O . CYS A 1 96 ? 7.674 -9.941 -4.967 1.00 96.94 96 CYS A O 1
ATOM 752 N N . ALA A 1 97 ? 7.991 -7.931 -4.029 1.00 97.62 97 ALA A N 1
ATOM 753 C CA . ALA A 1 97 ? 9.350 -7.766 -4.560 1.00 97.62 97 ALA A CA 1
ATOM 754 C C . ALA A 1 97 ? 10.334 -8.867 -4.108 1.00 97.62 97 ALA A C 1
ATOM 756 O O . ALA A 1 97 ? 11.318 -9.147 -4.802 1.00 97.62 97 ALA A O 1
ATOM 757 N N . GLU A 1 98 ? 10.064 -9.555 -2.992 1.00 96.44 98 GLU A N 1
ATOM 758 C CA . GLU A 1 98 ? 10.846 -10.721 -2.552 1.00 96.44 98 GLU A CA 1
ATOM 759 C C . GLU A 1 98 ? 10.730 -11.918 -3.508 1.00 96.44 98 GLU A C 1
ATOM 761 O O . GLU A 1 98 ? 11.630 -12.762 -3.559 1.00 96.44 98 GLU A O 1
ATOM 766 N N . LEU A 1 99 ? 9.639 -12.000 -4.274 1.00 96.75 99 LEU A N 1
ATOM 767 C CA . LEU A 1 99 ? 9.351 -13.103 -5.192 1.00 96.75 99 LEU A CA 1
ATOM 768 C C . LEU A 1 99 ? 10.090 -12.967 -6.527 1.00 96.75 99 LEU A C 1
ATOM 770 O O . LEU A 1 99 ? 10.221 -13.950 -7.267 1.00 96.75 99 LEU A O 1
ATOM 774 N N . LEU A 1 100 ? 10.576 -11.767 -6.839 1.00 96.75 100 LEU A N 1
ATOM 775 C CA . LEU A 1 100 ? 11.199 -11.445 -8.114 1.00 96.75 100 LEU A CA 1
ATOM 776 C C . LEU A 1 100 ? 12.722 -11.652 -8.080 1.00 96.75 100 LEU A C 1
ATOM 778 O O . LEU A 1 100 ? 13.377 -11.362 -7.074 1.00 96.75 100 LEU A O 1
ATOM 782 N N . PRO A 1 101 ? 13.318 -12.130 -9.189 1.00 93.75 101 PRO A N 1
ATOM 783 C CA . PRO A 1 101 ? 14.765 -12.114 -9.343 1.00 93.75 101 PRO A CA 1
ATOM 784 C C . PRO A 1 101 ? 15.262 -10.664 -9.388 1.00 93.75 101 PRO A C 1
ATOM 786 O O . PRO A 1 101 ? 14.646 -9.805 -10.019 1.00 93.75 101 PRO A O 1
ATOM 789 N N . ARG A 1 102 ? 16.393 -10.388 -8.733 1.00 95.25 102 ARG A N 1
ATOM 790 C CA . ARG A 1 102 ? 16.946 -9.032 -8.633 1.00 95.25 102 ARG A CA 1
ATOM 791 C C . ARG A 1 102 ? 18.472 -9.029 -8.487 1.00 95.25 102 ARG A C 1
ATOM 793 O O . ARG A 1 102 ? 19.032 -10.006 -7.989 1.00 95.25 102 ARG A O 1
ATOM 800 N N . PRO A 1 103 ? 19.156 -7.943 -8.890 1.00 95.31 103 PRO A N 1
ATOM 801 C CA . PRO A 1 103 ? 20.560 -7.722 -8.549 1.00 95.31 103 PRO A CA 1
ATOM 802 C C . PRO A 1 103 ? 20.741 -7.496 -7.043 1.00 95.31 103 PRO A C 1
ATOM 804 O O . PRO A 1 103 ? 19.876 -6.902 -6.405 1.00 95.31 103 PRO A O 1
ATOM 807 N N . THR A 1 104 ? 21.908 -7.846 -6.500 1.00 96.00 104 THR A N 1
ATOM 808 C CA . THR A 1 104 ? 22.236 -7.638 -5.074 1.00 96.00 104 THR A CA 1
ATOM 809 C C . THR A 1 104 ? 22.169 -6.171 -4.641 1.00 96.00 104 THR A C 1
ATOM 811 O O . THR A 1 104 ? 21.821 -5.872 -3.505 1.00 96.00 104 THR A O 1
ATOM 814 N N . ALA A 1 105 ? 22.419 -5.229 -5.558 1.00 96.38 105 ALA A N 1
ATOM 815 C CA . ALA A 1 105 ? 22.262 -3.796 -5.299 1.00 96.38 105 ALA A CA 1
ATOM 816 C C . ALA A 1 105 ? 20.831 -3.404 -4.869 1.00 96.38 105 ALA A C 1
ATOM 818 O O . ALA A 1 105 ? 20.655 -2.392 -4.200 1.00 96.38 105 ALA A O 1
ATOM 819 N N . PHE A 1 106 ? 19.812 -4.199 -5.222 1.00 97.88 106 PHE A N 1
ATOM 820 C CA . PHE A 1 106 ? 18.419 -3.968 -4.829 1.00 97.88 106 PHE A CA 1
ATOM 821 C C . PHE A 1 106 ? 18.051 -4.583 -3.475 1.00 97.88 106 PHE A C 1
ATOM 823 O O . PHE A 1 106 ? 16.960 -4.304 -2.987 1.00 97.88 106 PHE A O 1
ATOM 830 N N . ASP A 1 107 ? 18.913 -5.390 -2.847 1.00 97.44 107 ASP A N 1
ATOM 831 C CA . ASP A 1 107 ? 18.553 -6.096 -1.610 1.00 97.44 107 ASP A CA 1
ATOM 832 C C . ASP A 1 107 ? 18.215 -5.138 -0.464 1.00 97.44 107 ASP A C 1
ATOM 834 O O . ASP A 1 107 ? 17.241 -5.367 0.250 1.00 97.44 107 ASP A O 1
ATOM 838 N N . ALA A 1 108 ? 18.951 -4.030 -0.332 1.00 97.69 108 ALA A N 1
ATOM 839 C CA . ALA A 1 108 ? 18.646 -3.005 0.664 1.00 97.69 108 ALA A CA 1
ATOM 840 C C . ALA A 1 108 ? 17.287 -2.338 0.396 1.00 97.69 108 ALA A C 1
ATOM 842 O O . ALA A 1 108 ? 16.466 -2.237 1.302 1.00 97.69 108 ALA A O 1
ATOM 843 N N . LEU A 1 109 ? 17.007 -1.948 -0.854 1.00 98.31 109 LEU A N 1
ATOM 844 C CA . LEU A 1 109 ? 15.717 -1.360 -1.227 1.00 98.31 109 LEU A CA 1
ATOM 845 C C . LEU A 1 109 ? 14.561 -2.335 -0.968 1.00 98.31 109 LEU A C 1
ATOM 847 O O . LEU A 1 109 ? 13.569 -1.958 -0.353 1.00 98.31 109 LEU A O 1
ATOM 851 N N . VAL A 1 110 ? 14.690 -3.593 -1.397 1.00 98.00 110 VAL A N 1
ATOM 852 C CA . VAL A 1 110 ? 13.648 -4.609 -1.194 1.00 98.00 110 VAL A CA 1
ATOM 853 C C . VAL A 1 110 ? 13.446 -4.901 0.291 1.00 98.00 110 VAL A C 1
ATOM 855 O O . VAL A 1 110 ? 12.307 -5.051 0.719 1.00 98.00 110 VAL A O 1
ATOM 858 N N . HIS A 1 111 ? 14.506 -4.895 1.102 1.00 96.94 111 HIS A N 1
ATOM 859 C CA . HIS A 1 111 ? 14.376 -5.002 2.554 1.00 96.94 111 HIS A CA 1
ATOM 860 C C . HIS A 1 111 ? 13.563 -3.842 3.153 1.00 96.94 111 HIS A C 1
ATOM 862 O O . HIS A 1 111 ? 12.721 -4.054 4.023 1.00 96.94 111 HIS A O 1
ATOM 868 N N . GLU A 1 112 ? 13.758 -2.613 2.683 1.00 96.75 112 GLU A N 1
ATOM 869 C CA . GLU A 1 112 ? 12.967 -1.466 3.137 1.00 96.75 112 GLU A CA 1
ATOM 870 C C . GLU A 1 112 ? 11.504 -1.510 2.677 1.00 96.75 112 GLU A C 1
ATOM 872 O O . GLU A 1 112 ? 10.602 -1.189 3.457 1.00 96.75 112 GLU A O 1
ATOM 877 N N . VAL A 1 113 ? 11.263 -1.935 1.433 1.00 96.56 113 VAL A N 1
ATOM 878 C CA . VAL A 1 113 ? 9.915 -2.181 0.893 1.00 96.56 113 VAL A CA 1
ATOM 879 C C . VAL A 1 113 ? 9.205 -3.222 1.752 1.00 96.56 113 VAL A C 1
ATOM 881 O O . VAL A 1 113 ? 8.112 -2.964 2.243 1.00 96.56 113 VAL A O 1
ATOM 884 N N . MET A 1 114 ? 9.875 -4.341 2.034 1.00 95.19 114 MET A N 1
ATOM 885 C CA . MET A 1 114 ? 9.394 -5.410 2.906 1.00 95.19 114 MET A CA 1
ATOM 886 C C . MET A 1 114 ? 8.966 -4.880 4.281 1.00 95.19 114 MET A C 1
ATOM 888 O O . MET A 1 114 ? 7.908 -5.258 4.783 1.00 95.19 114 MET A O 1
ATOM 892 N N . ARG A 1 115 ? 9.751 -3.991 4.908 1.00 93.00 115 ARG A N 1
ATOM 893 C CA . ARG A 1 115 ? 9.383 -3.382 6.202 1.00 93.00 115 ARG A CA 1
ATOM 894 C C . ARG A 1 115 ? 8.122 -2.524 6.104 1.00 93.00 115 ARG A C 1
ATOM 896 O O . ARG A 1 115 ? 7.256 -2.633 6.971 1.00 93.00 115 ARG A O 1
ATOM 903 N N . ASN A 1 116 ? 8.021 -1.700 5.061 1.00 91.12 116 ASN A N 1
ATOM 904 C CA . ASN A 1 116 ? 6.886 -0.801 4.844 1.00 91.12 116 ASN A CA 1
ATOM 905 C C . ASN A 1 116 ? 5.590 -1.553 4.532 1.00 91.12 116 ASN A C 1
ATOM 907 O O . ASN A 1 116 ? 4.548 -1.213 5.091 1.00 91.12 116 ASN A O 1
ATOM 911 N N . ASP A 1 117 ? 5.676 -2.576 3.691 1.00 89.62 117 ASP A N 1
ATOM 912 C CA . ASP A 1 117 ? 4.525 -3.316 3.189 1.00 89.62 117 ASP A CA 1
ATOM 913 C C . ASP A 1 117 ? 3.971 -4.299 4.234 1.00 89.62 117 ASP A C 1
ATOM 915 O O . ASP A 1 117 ? 2.791 -4.276 4.586 1.00 89.62 117 ASP A O 1
ATOM 919 N N . SER A 1 118 ? 4.859 -5.056 4.890 1.00 87.50 118 SER A N 1
ATOM 920 C CA . SER A 1 118 ? 4.464 -5.968 5.973 1.00 87.50 118 SER A CA 1
ATOM 921 C C . SER A 1 118 ? 4.131 -5.280 7.301 1.00 87.50 118 SER A C 1
ATOM 923 O O . SER A 1 118 ? 3.660 -5.938 8.234 1.00 87.50 118 SER A O 1
ATOM 925 N N . GLY A 1 119 ? 4.432 -3.985 7.443 1.00 86.62 119 GLY A N 1
ATOM 926 C CA . GLY A 1 119 ? 4.287 -3.264 8.708 1.00 86.62 119 GLY A CA 1
ATOM 927 C C . GLY A 1 119 ? 5.219 -3.744 9.823 1.00 86.62 119 GLY A C 1
ATOM 928 O O . GLY A 1 119 ? 4.944 -3.504 11.001 1.00 86.62 119 GLY A O 1
ATOM 929 N N . ARG A 1 120 ? 6.305 -4.454 9.491 1.00 85.62 120 ARG A N 1
ATOM 930 C CA . ARG A 1 120 ? 7.241 -5.035 10.467 1.00 85.62 120 ARG A CA 1
ATOM 931 C C . ARG A 1 120 ? 8.238 -4.003 10.977 1.00 85.62 120 ARG A C 1
ATOM 933 O O . ARG A 1 120 ? 9.420 -4.013 10.634 1.00 85.62 120 ARG A O 1
ATOM 940 N N . PHE A 1 121 ? 7.749 -3.144 11.857 1.00 90.00 121 PHE A N 1
ATOM 941 C CA . PHE A 1 121 ? 8.545 -2.148 12.562 1.00 90.00 121 PHE A CA 1
ATOM 942 C C . PHE A 1 121 ? 8.682 -2.511 14.042 1.00 90.00 121 PHE A C 1
ATOM 944 O O . PHE A 1 121 ? 7.746 -3.016 14.662 1.00 90.00 121 PHE A O 1
ATOM 951 N N . ALA A 1 122 ? 9.848 -2.227 14.627 1.00 89.38 122 ALA A N 1
ATOM 952 C CA . ALA A 1 122 ? 10.110 -2.519 16.037 1.00 89.38 122 ALA A CA 1
ATOM 953 C C . ALA A 1 122 ? 9.195 -1.720 16.980 1.00 89.38 122 ALA A C 1
ATOM 955 O O . ALA A 1 122 ? 8.766 -2.243 18.006 1.00 89.38 122 ALA A O 1
ATOM 956 N N . THR A 1 123 ? 8.873 -0.477 16.614 1.00 89.75 123 THR A N 1
ATOM 957 C CA . THR A 1 123 ? 8.016 0.424 17.392 1.00 89.75 123 THR A CA 1
ATOM 958 C C . THR A 1 123 ? 7.123 1.268 16.473 1.00 89.75 123 THR A C 1
ATOM 960 O O . THR A 1 123 ? 7.433 1.399 15.279 1.00 89.75 123 THR A O 1
ATOM 963 N N . PRO A 1 124 ? 6.040 1.872 17.002 1.00 88.81 124 PRO A N 1
ATOM 964 C CA . PRO A 1 124 ? 5.240 2.851 16.273 1.00 88.81 124 PRO A CA 1
ATOM 965 C C . PRO A 1 124 ? 6.063 3.993 15.676 1.00 88.81 124 PRO A C 1
ATOM 967 O O . PRO A 1 124 ? 5.813 4.393 14.544 1.00 88.81 124 PRO A O 1
ATOM 970 N N . GLU A 1 125 ? 7.063 4.504 16.388 1.00 89.81 125 GLU A N 1
ATOM 971 C CA . GLU A 1 125 ? 7.919 5.608 15.941 1.00 89.81 125 GLU A CA 1
ATOM 972 C C . GLU A 1 125 ? 8.719 5.218 14.697 1.00 89.81 125 GLU A C 1
ATOM 974 O O . GLU A 1 125 ? 8.756 5.975 13.729 1.00 89.81 125 GLU A O 1
ATOM 979 N N . ALA A 1 126 ? 9.272 4.001 14.670 1.00 91.19 126 ALA A N 1
ATOM 980 C CA . ALA A 1 126 ? 10.023 3.498 13.521 1.00 91.19 126 ALA A CA 1
ATOM 981 C C . ALA A 1 126 ? 9.165 3.404 12.242 1.00 91.19 126 ALA A C 1
ATOM 983 O O . ALA A 1 126 ? 9.671 3.632 11.147 1.00 91.19 126 ALA A O 1
ATOM 984 N N . ALA A 1 127 ? 7.859 3.135 12.364 1.00 89.69 127 ALA A N 1
ATOM 985 C CA . ALA A 1 127 ? 6.925 3.110 11.227 1.00 89.69 127 ALA A CA 1
ATOM 986 C C . ALA A 1 127 ? 6.643 4.502 10.616 1.00 89.69 127 ALA A C 1
ATOM 988 O O . ALA A 1 127 ? 6.002 4.616 9.560 1.00 89.69 127 ALA A O 1
ATOM 989 N N . HIS A 1 128 ? 7.089 5.562 11.295 1.00 88.75 128 HIS A N 1
ATOM 990 C CA . HIS A 1 128 ? 6.883 6.962 10.923 1.00 88.75 128 HIS A CA 1
ATOM 991 C C . HIS A 1 128 ? 8.190 7.743 10.780 1.00 88.75 128 HIS A C 1
ATOM 993 O O . HIS A 1 128 ? 8.148 8.965 10.658 1.00 88.75 128 HIS A O 1
ATOM 999 N N . ASP A 1 129 ? 9.332 7.058 10.772 1.00 91.94 129 ASP A N 1
ATOM 1000 C CA . ASP A 1 129 ? 10.623 7.693 10.556 1.00 91.94 129 ASP A CA 1
ATOM 1001 C C . ASP A 1 129 ? 10.753 8.160 9.099 1.00 91.94 129 ASP A C 1
ATOM 1003 O O . ASP A 1 129 ? 11.077 7.385 8.197 1.00 91.94 129 ASP A O 1
ATOM 1007 N N . LEU A 1 130 ? 10.477 9.445 8.870 1.00 92.19 130 LEU A N 1
ATOM 1008 C CA . LEU A 1 130 ? 10.610 10.091 7.563 1.00 92.19 130 LEU A CA 1
ATOM 1009 C C . LEU A 1 130 ? 12.062 10.445 7.213 1.00 92.19 130 LEU A C 1
ATOM 1011 O O . LEU A 1 130 ? 12.310 10.892 6.096 1.00 92.19 130 LEU A O 1
ATOM 1015 N N . SER A 1 131 ? 13.023 10.238 8.124 1.00 93.31 131 SER A N 1
ATOM 1016 C CA . SER A 1 131 ? 14.445 10.306 7.769 1.00 93.31 131 SER A CA 1
ATOM 1017 C C . SER A 1 131 ? 14.884 9.076 6.968 1.00 93.31 131 SER A C 1
ATOM 1019 O O . SER A 1 131 ? 15.856 9.145 6.213 1.00 93.31 131 SER A O 1
ATOM 1021 N N . ASN A 1 132 ? 14.132 7.969 7.060 1.00 95.25 132 ASN A N 1
ATOM 1022 C CA . ASN A 1 132 ? 14.318 6.825 6.184 1.00 95.25 132 ASN A CA 1
ATOM 1023 C C . ASN A 1 132 ? 13.836 7.161 4.754 1.00 95.25 132 ASN A C 1
ATOM 1025 O O . ASN A 1 132 ? 12.660 7.489 4.553 1.00 95.25 132 ASN A O 1
ATOM 1029 N N . PRO A 1 133 ? 14.706 7.014 3.739 1.00 96.31 133 PRO A N 1
ATOM 1030 C CA . PRO A 1 133 ? 14.415 7.414 2.365 1.00 96.31 133 PRO A CA 1
ATOM 1031 C C . PRO A 1 133 ? 13.249 6.638 1.736 1.00 96.31 133 PRO A C 1
ATOM 1033 O O . PRO A 1 133 ? 12.423 7.212 1.027 1.00 96.31 133 PRO A O 1
ATOM 1036 N N . VAL A 1 134 ? 13.142 5.338 2.013 1.00 96.75 134 VAL A N 1
ATOM 1037 C CA . VAL A 1 134 ? 12.099 4.480 1.436 1.00 96.75 134 VAL A CA 1
ATOM 1038 C C . VAL A 1 134 ? 10.767 4.701 2.141 1.00 96.75 134 VAL A C 1
ATOM 1040 O O . VAL A 1 134 ? 9.730 4.736 1.479 1.00 96.75 134 VAL A O 1
ATOM 1043 N N . THR A 1 135 ? 10.771 4.940 3.455 1.00 94.69 135 THR A N 1
ATOM 1044 C CA . THR A 1 135 ? 9.564 5.353 4.185 1.00 94.69 135 THR A CA 1
ATOM 1045 C C . THR A 1 135 ? 9.041 6.685 3.647 1.00 94.69 135 THR A C 1
ATOM 1047 O O . THR A 1 135 ? 7.858 6.786 3.318 1.00 94.69 135 THR A O 1
ATOM 1050 N N . LEU A 1 136 ? 9.905 7.693 3.474 1.00 95.38 136 LEU A N 1
ATOM 1051 C CA . LEU A 1 136 ? 9.519 8.984 2.896 1.00 95.38 136 LEU A CA 1
ATOM 1052 C C . LEU A 1 136 ? 8.961 8.832 1.475 1.00 95.38 136 LEU A C 1
ATOM 1054 O O . LEU A 1 136 ? 7.898 9.381 1.173 1.00 95.38 136 LEU A O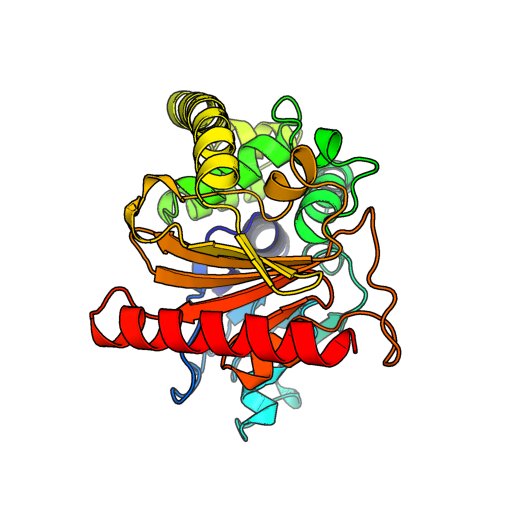 1
ATOM 1058 N N . ALA A 1 137 ? 9.621 8.046 0.620 1.00 96.19 137 ALA A N 1
ATOM 1059 C CA . ALA A 1 137 ? 9.135 7.748 -0.725 1.00 96.19 137 ALA A CA 1
ATOM 1060 C C . ALA A 1 137 ? 7.755 7.072 -0.694 1.00 96.19 137 ALA A C 1
ATOM 1062 O O . ALA A 1 137 ? 6.833 7.516 -1.375 1.00 96.19 137 ALA A O 1
ATOM 1063 N N . THR A 1 138 ? 7.580 6.068 0.169 1.00 94.44 138 THR A N 1
ATOM 1064 C CA . THR A 1 138 ? 6.312 5.351 0.361 1.00 94.44 138 THR A CA 1
ATOM 1065 C C . THR A 1 138 ? 5.190 6.301 0.770 1.00 94.44 138 THR A C 1
ATOM 1067 O O . THR A 1 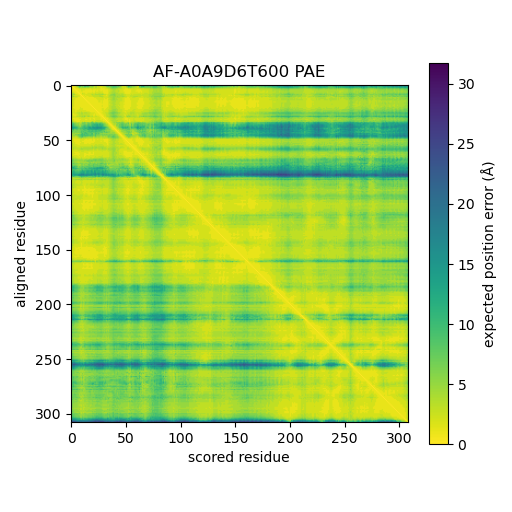138 ? 4.087 6.227 0.231 1.00 94.44 138 THR A O 1
ATOM 1070 N N . ARG A 1 139 ? 5.441 7.227 1.704 1.00 92.19 139 ARG A N 1
ATOM 1071 C CA . ARG A 1 139 ? 4.441 8.229 2.115 1.00 92.19 139 ARG A CA 1
ATOM 1072 C C . ARG A 1 139 ? 4.132 9.220 1.000 1.00 92.19 139 ARG A C 1
ATOM 1074 O O . ARG A 1 139 ? 2.969 9.549 0.797 1.00 92.19 139 ARG A O 1
ATOM 1081 N N . THR A 1 140 ? 5.151 9.642 0.259 1.00 94.06 140 THR A N 1
ATOM 1082 C CA . THR A 1 140 ? 5.006 10.628 -0.816 1.00 94.06 140 THR A CA 1
ATOM 1083 C C . THR A 1 140 ? 4.185 10.064 -1.977 1.00 94.06 140 THR A C 1
ATOM 1085 O O . THR A 1 140 ? 3.221 10.691 -2.408 1.00 94.06 140 THR A O 1
ATOM 1088 N N . VAL A 1 141 ? 4.479 8.835 -2.415 1.00 93.81 141 VAL A N 1
ATOM 1089 C CA . VAL A 1 141 ? 3.707 8.119 -3.447 1.00 93.81 141 VAL A CA 1
ATOM 1090 C C . VAL A 1 141 ? 2.243 7.942 -3.022 1.00 93.81 141 VAL A C 1
ATOM 1092 O O . VAL A 1 141 ? 1.330 8.271 -3.780 1.00 93.81 141 VAL A O 1
ATOM 1095 N N . ASN A 1 142 ? 2.010 7.518 -1.774 1.00 89.75 142 ASN A N 1
ATOM 1096 C CA . ASN A 1 142 ? 0.665 7.364 -1.208 1.00 89.75 142 ASN A CA 1
ATOM 1097 C C . ASN A 1 142 ? -0.125 8.681 -1.105 1.00 89.75 142 ASN A C 1
ATOM 1099 O O . ASN A 1 142 ? -1.348 8.642 -0.958 1.00 89.75 142 ASN A O 1
ATOM 1103 N N . ARG A 1 143 ? 0.558 9.834 -1.108 1.00 90.00 143 ARG A N 1
ATOM 1104 C CA . ARG A 1 143 ? -0.061 11.163 -0.983 1.00 90.00 143 ARG A CA 1
ATOM 1105 C C . ARG A 1 143 ? -0.408 11.739 -2.341 1.00 90.00 143 ARG A C 1
ATOM 1107 O O . ARG A 1 143 ? -1.490 12.283 -2.520 1.00 90.00 143 ARG A O 1
ATOM 1114 N N . ILE A 1 144 ? 0.531 11.644 -3.274 1.00 90.00 144 ILE A N 1
ATOM 1115 C CA . ILE A 1 144 ? 0.417 12.274 -4.588 1.00 90.00 144 ILE A CA 1
ATOM 1116 C C . ILE A 1 144 ? -0.613 11.545 -5.446 1.00 90.00 144 ILE A C 1
ATOM 1118 O O . ILE A 1 144 ? -1.390 12.196 -6.139 1.00 90.00 144 ILE A O 1
ATOM 1122 N N . LEU A 1 145 ? -0.645 10.208 -5.370 1.00 87.75 145 LEU A N 1
ATOM 1123 C CA . LEU A 1 145 ? -1.581 9.375 -6.130 1.00 87.75 145 LEU A CA 1
ATOM 1124 C C . LEU A 1 145 ? -1.559 9.671 -7.647 1.00 87.75 145 LEU A C 1
ATOM 1126 O O . LEU A 1 145 ? -2.596 9.619 -8.313 1.00 87.75 145 LEU A O 1
ATOM 1130 N N . ASP A 1 146 ? -0.380 9.985 -8.196 1.00 91.38 146 ASP A N 1
ATOM 1131 C CA . ASP A 1 146 ? -0.182 10.299 -9.615 1.00 91.38 146 ASP A CA 1
ATOM 1132 C C . ASP A 1 146 ? 0.571 9.161 -10.323 1.00 91.38 146 ASP A C 1
ATOM 1134 O O . ASP A 1 146 ? 1.744 8.920 -10.022 1.00 91.38 146 ASP A O 1
ATOM 1138 N N . PRO A 1 147 ? -0.056 8.473 -11.298 1.00 93.00 147 PRO A N 1
ATOM 1139 C CA . PRO A 1 147 ? 0.616 7.437 -12.072 1.00 93.00 147 PRO A CA 1
ATOM 1140 C C . PRO A 1 147 ? 1.855 7.937 -12.826 1.00 93.00 147 PRO A C 1
ATOM 1142 O O . PRO A 1 147 ? 2.737 7.138 -13.126 1.00 93.00 147 PRO A O 1
ATOM 1145 N N . ALA A 1 148 ? 1.959 9.232 -13.145 1.00 96.12 148 ALA A N 1
ATOM 1146 C CA . ALA A 1 148 ? 3.155 9.781 -13.784 1.00 96.12 148 ALA A CA 1
ATOM 1147 C C . ALA A 1 148 ? 4.382 9.725 -12.858 1.00 96.12 148 ALA A C 1
ATOM 1149 O O . ALA A 1 148 ? 5.499 9.468 -13.323 1.00 96.12 148 ALA A O 1
ATOM 1150 N N . LEU A 1 149 ? 4.184 9.905 -11.547 1.00 96.81 149 LEU A N 1
ATOM 1151 C CA . LEU A 1 149 ? 5.248 9.720 -10.565 1.00 96.81 149 LEU A CA 1
ATOM 1152 C C . LEU A 1 149 ? 5.644 8.246 -10.461 1.00 96.81 149 LEU A C 1
ATOM 1154 O O . LEU A 1 149 ? 6.837 7.945 -10.508 1.00 96.81 149 LEU A O 1
ATOM 1158 N N . ASP A 1 150 ? 4.666 7.337 -10.389 1.00 97.25 150 ASP A N 1
ATOM 1159 C CA . ASP A 1 150 ? 4.919 5.892 -10.386 1.00 97.25 150 ASP A CA 1
ATOM 1160 C C . ASP A 1 150 ? 5.805 5.508 -11.585 1.00 97.25 150 ASP A C 1
ATOM 1162 O O . ASP A 1 150 ? 6.852 4.886 -11.416 1.00 97.25 150 ASP A O 1
ATOM 1166 N N . LEU A 1 151 ? 5.443 5.948 -12.797 1.00 97.75 151 LEU A N 1
ATOM 1167 C CA . LEU A 1 151 ? 6.211 5.680 -14.017 1.00 97.75 151 LEU A CA 1
ATOM 1168 C C . LEU A 1 151 ? 7.624 6.273 -13.972 1.00 97.75 151 LEU A C 1
ATOM 1170 O O . LEU A 1 151 ? 8.575 5.587 -14.346 1.00 97.75 151 LEU A O 1
ATOM 1174 N N . THR A 1 152 ? 7.777 7.499 -13.464 1.00 98.12 152 THR A N 1
ATOM 1175 C CA . THR A 1 152 ? 9.092 8.136 -13.292 1.00 98.12 152 THR A CA 1
ATOM 1176 C C . THR A 1 152 ? 9.986 7.309 -12.366 1.00 98.12 152 THR A C 1
ATOM 1178 O O . THR A 1 152 ? 11.152 7.069 -12.685 1.00 98.12 152 THR A O 1
ATOM 1181 N N . ILE A 1 153 ? 9.444 6.822 -11.246 1.00 98.44 153 ILE A N 1
ATOM 1182 C CA . ILE A 1 153 ? 10.169 5.949 -10.315 1.00 98.44 153 ILE A CA 1
ATOM 1183 C C . ILE A 1 153 ? 10.530 4.623 -10.996 1.00 98.44 153 ILE A C 1
ATOM 1185 O O . ILE A 1 153 ? 11.683 4.193 -10.918 1.00 98.44 153 ILE A O 1
ATOM 1189 N N . ILE A 1 154 ? 9.580 3.992 -11.695 1.00 98.44 154 ILE A N 1
ATOM 1190 C CA . ILE A 1 154 ? 9.809 2.727 -12.407 1.00 98.44 154 ILE A CA 1
ATOM 1191 C C . ILE A 1 154 ? 10.950 2.885 -13.417 1.00 98.44 154 ILE A C 1
ATOM 1193 O O . ILE A 1 154 ? 11.854 2.048 -13.448 1.00 98.44 154 ILE A O 1
ATOM 1197 N N . ASP A 1 155 ? 10.944 3.945 -14.227 1.00 97.88 155 ASP A N 1
ATOM 1198 C CA . ASP A 1 155 ? 11.983 4.199 -15.230 1.00 97.88 155 ASP A CA 1
ATOM 1199 C C . ASP A 1 155 ? 13.358 4.422 -14.584 1.00 97.88 155 ASP A C 1
ATOM 1201 O O . ASP A 1 155 ? 14.352 3.826 -15.013 1.00 97.88 155 ASP A O 1
ATOM 1205 N N . ARG A 1 156 ? 13.421 5.221 -13.510 1.00 97.94 156 ARG A N 1
ATOM 1206 C CA . ARG A 1 156 ? 14.666 5.488 -12.771 1.00 97.94 156 ARG A CA 1
ATOM 1207 C C . ARG A 1 156 ? 15.252 4.228 -12.149 1.00 97.94 156 ARG A C 1
ATOM 1209 O O . ARG A 1 156 ? 16.450 3.989 -12.290 1.00 97.94 156 ARG A O 1
ATOM 1216 N N . LEU A 1 157 ? 14.422 3.406 -11.512 1.00 98.19 157 LEU A N 1
ATOM 1217 C CA . LEU A 1 157 ? 14.849 2.137 -10.925 1.00 98.19 157 LEU A CA 1
ATOM 1218 C C . LEU A 1 157 ? 15.260 1.121 -11.997 1.00 98.19 157 LEU A C 1
ATOM 1220 O O . LEU A 1 157 ? 16.271 0.442 -11.841 1.00 98.19 157 LEU A O 1
ATOM 1224 N N . THR A 1 158 ? 14.537 1.048 -13.117 1.00 97.69 158 THR A N 1
ATOM 1225 C CA . THR A 1 158 ? 14.879 0.145 -14.230 1.00 97.69 158 THR A CA 1
ATOM 1226 C C . THR A 1 158 ? 16.287 0.444 -14.762 1.00 97.69 158 THR A C 1
ATOM 1228 O O . THR A 1 158 ? 17.100 -0.472 -14.931 1.00 97.69 158 THR A O 1
ATOM 1231 N N . ALA A 1 159 ? 16.596 1.732 -14.953 1.00 96.50 159 ALA A N 1
ATOM 1232 C CA . ALA A 1 159 ? 17.883 2.225 -15.442 1.00 96.50 159 ALA A CA 1
ATOM 1233 C C . ALA A 1 159 ? 18.966 2.364 -14.353 1.00 96.50 159 ALA A C 1
ATOM 1235 O O . ALA A 1 159 ? 20.081 2.798 -14.646 1.00 96.50 159 ALA A O 1
ATOM 1236 N N . ALA A 1 160 ? 18.676 2.018 -13.094 1.00 96.06 160 ALA A N 1
ATOM 1237 C CA . ALA A 1 160 ? 19.633 2.189 -12.011 1.00 96.06 160 ALA A CA 1
ATOM 1238 C C . ALA A 1 160 ? 20.842 1.252 -12.188 1.00 96.06 160 ALA A C 1
ATOM 1240 O O . ALA A 1 160 ? 20.715 0.028 -12.324 1.00 96.06 160 ALA A O 1
ATOM 1241 N N . HIS A 1 161 ? 22.035 1.845 -12.172 1.00 90.19 161 HIS A N 1
ATOM 1242 C CA . HIS A 1 161 ? 23.318 1.134 -12.137 1.00 90.19 161 HIS A CA 1
ATOM 1243 C C . HIS A 1 161 ? 24.071 1.344 -10.812 1.00 90.19 161 HIS A C 1
ATOM 1245 O O . HIS A 1 161 ? 25.005 0.600 -10.527 1.00 90.19 161 HIS A O 1
ATOM 1251 N N . GLY A 1 162 ? 23.666 2.346 -10.021 1.00 90.44 162 GLY A N 1
ATOM 1252 C CA . GLY A 1 162 ? 24.179 2.631 -8.680 1.00 90.44 162 GLY A CA 1
ATOM 1253 C C . GLY A 1 162 ? 23.213 2.173 -7.588 1.00 90.44 162 GLY A C 1
ATOM 1254 O O . GLY A 1 162 ? 22.523 1.169 -7.751 1.00 90.44 162 GLY A O 1
ATOM 1255 N N . ASP A 1 163 ? 23.160 2.927 -6.490 1.00 96.56 163 ASP A N 1
ATOM 1256 C CA . ASP A 1 163 ? 22.246 2.679 -5.373 1.00 96.56 163 ASP A CA 1
ATOM 1257 C C . ASP A 1 163 ? 20.768 2.913 -5.772 1.00 96.56 163 ASP A C 1
ATOM 1259 O O . ASP A 1 163 ? 20.389 4.048 -6.090 1.00 96.56 163 ASP A O 1
ATOM 1263 N N . PRO A 1 164 ? 19.908 1.875 -5.743 1.00 98.00 164 PRO A N 1
ATOM 1264 C CA . PRO A 1 164 ? 18.490 2.006 -6.072 1.00 98.00 164 PRO A CA 1
ATOM 1265 C C . PRO A 1 164 ? 17.695 2.876 -5.095 1.00 98.00 164 PRO A C 1
ATOM 1267 O O . PRO A 1 164 ? 16.686 3.449 -5.497 1.00 98.00 164 PRO A O 1
ATOM 1270 N N . ILE A 1 165 ? 18.122 3.004 -3.833 1.00 98.38 165 ILE A N 1
ATOM 1271 C CA . ILE A 1 165 ? 17.437 3.868 -2.859 1.00 98.38 165 ILE A CA 1
ATOM 1272 C C . ILE A 1 165 ? 17.624 5.337 -3.245 1.00 98.38 165 ILE A C 1
ATOM 1274 O O . ILE A 1 165 ? 16.658 6.102 -3.259 1.00 98.38 165 ILE A O 1
ATOM 1278 N N . THR A 1 166 ? 18.843 5.718 -3.628 1.00 97.50 166 THR A N 1
ATOM 1279 C CA . THR A 1 166 ? 19.116 7.050 -4.179 1.00 97.50 166 THR A CA 1
ATOM 1280 C C . THR A 1 166 ? 18.297 7.295 -5.450 1.00 97.50 166 THR A C 1
ATOM 1282 O O . THR A 1 166 ? 17.616 8.312 -5.553 1.00 97.50 166 THR A O 1
ATOM 1285 N N . ALA A 1 167 ? 18.268 6.333 -6.382 1.00 98.00 167 ALA A N 1
ATOM 1286 C CA . ALA A 1 167 ? 17.488 6.458 -7.618 1.00 98.00 167 ALA A CA 1
ATOM 1287 C C . ALA A 1 167 ? 15.973 6.610 -7.370 1.00 98.00 167 ALA A C 1
ATOM 1289 O O . ALA A 1 167 ? 15.311 7.361 -8.086 1.00 98.00 167 ALA A O 1
ATOM 1290 N N . LEU A 1 168 ? 15.432 5.922 -6.357 1.00 98.06 168 LEU A N 1
ATOM 1291 C CA . LEU A 1 168 ? 14.048 6.078 -5.907 1.00 98.06 168 LEU A CA 1
ATOM 1292 C C . LEU A 1 168 ? 13.786 7.497 -5.391 1.00 98.06 168 LEU A C 1
ATOM 1294 O O . LEU A 1 168 ? 12.804 8.117 -5.790 1.00 98.06 168 LEU A O 1
ATOM 1298 N N . LEU A 1 169 ? 14.642 8.016 -4.508 1.00 96.44 169 LEU A N 1
ATOM 1299 C CA . LEU A 1 169 ? 14.451 9.353 -3.947 1.00 96.44 169 LEU A CA 1
ATOM 1300 C C . LEU A 1 169 ? 14.610 10.466 -4.984 1.00 96.44 169 LEU A C 1
ATOM 1302 O O . LEU A 1 169 ? 13.823 11.409 -4.974 1.00 96.44 169 LEU A O 1
ATOM 1306 N N . ASP A 1 170 ? 15.592 10.356 -5.876 1.00 96.12 170 ASP A N 1
ATOM 1307 C CA . ASP A 1 170 ? 15.848 11.348 -6.926 1.00 96.12 170 ASP A CA 1
ATOM 1308 C C . ASP A 1 170 ? 14.713 11.419 -7.956 1.00 96.12 170 ASP A C 1
ATOM 1310 O O . ASP A 1 170 ? 14.540 12.434 -8.634 1.00 96.12 170 ASP A O 1
ATOM 1314 N N . ALA A 1 171 ? 13.920 10.352 -8.077 1.00 97.31 171 ALA A N 1
ATOM 1315 C CA . ALA A 1 171 ? 12.725 10.334 -8.909 1.00 97.31 171 ALA A CA 1
ATOM 1316 C C . ALA A 1 171 ? 11.582 11.189 -8.330 1.00 97.31 171 ALA A C 1
ATOM 1318 O O . ALA A 1 171 ? 10.659 11.542 -9.063 1.00 97.31 171 ALA A O 1
ATOM 1319 N N . ILE A 1 172 ? 11.635 11.523 -7.036 1.00 97.50 172 ILE A N 1
ATOM 1320 C CA . ILE A 1 172 ? 10.586 12.254 -6.326 1.00 97.50 172 ILE A CA 1
ATOM 1321 C C . ILE A 1 172 ? 11.009 13.725 -6.149 1.00 97.50 172 ILE A C 1
ATOM 1323 O O . ILE A 1 172 ? 12.020 14.006 -5.489 1.00 97.50 172 ILE A O 1
ATOM 1327 N N . PRO A 1 173 ? 10.230 14.695 -6.671 1.00 96.69 173 PRO A N 1
ATOM 1328 C CA . PRO A 1 173 ? 10.532 16.116 -6.509 1.00 96.69 173 PRO A CA 1
ATOM 1329 C C . PRO A 1 173 ? 10.731 16.507 -5.037 1.00 96.69 173 PRO A C 1
ATOM 1331 O O . PRO A 1 173 ? 10.005 16.047 -4.155 1.00 96.69 173 PRO A O 1
ATOM 1334 N N . SER A 1 174 ? 11.723 17.353 -4.742 1.00 95.81 174 SER A N 1
ATOM 1335 C CA . SER A 1 174 ? 12.037 17.750 -3.358 1.00 95.81 174 SER A CA 1
ATOM 1336 C C . SER A 1 174 ? 10.874 18.462 -2.670 1.00 95.81 174 SER A C 1
ATOM 1338 O O . SER A 1 174 ? 10.555 18.127 -1.538 1.00 95.81 174 SER A O 1
ATOM 1340 N N . ASN A 1 175 ? 10.171 19.347 -3.381 1.00 95.94 175 ASN A N 1
ATOM 1341 C CA . ASN A 1 175 ? 8.995 20.042 -2.853 1.00 95.94 175 ASN A CA 1
ATOM 1342 C C . ASN A 1 175 ? 7.884 19.068 -2.424 1.00 95.94 175 ASN A C 1
ATOM 1344 O O . ASN A 1 175 ? 7.178 19.317 -1.453 1.00 95.94 175 ASN A O 1
ATOM 1348 N N . GLU A 1 176 ? 7.740 17.941 -3.123 1.00 95.31 176 GLU A N 1
ATOM 1349 C CA . GLU A 1 176 ? 6.762 16.920 -2.761 1.00 95.31 176 GLU A CA 1
ATOM 1350 C C . GLU A 1 176 ? 7.199 16.093 -1.542 1.00 95.31 176 GLU A C 1
ATOM 1352 O O . GLU A 1 176 ? 6.362 15.639 -0.755 1.00 95.31 176 GLU A O 1
ATOM 1357 N N . ARG A 1 177 ? 8.506 15.897 -1.358 1.00 94.31 177 ARG A N 1
ATOM 1358 C CA . ARG A 1 177 ? 9.052 15.271 -0.147 1.00 94.31 177 ARG A CA 1
ATOM 1359 C C . ARG A 1 177 ? 8.815 16.164 1.069 1.00 94.31 177 ARG A C 1
ATOM 1361 O O . ARG A 1 177 ? 8.279 15.687 2.068 1.00 94.31 177 ARG A O 1
ATOM 1368 N N . ASP A 1 178 ? 9.104 17.455 0.941 1.00 93.25 178 ASP A N 1
ATOM 1369 C CA . ASP A 1 178 ? 8.913 18.443 2.006 1.00 93.25 178 ASP A CA 1
ATOM 1370 C C . ASP A 1 178 ? 7.430 18.560 2.397 1.00 93.25 178 ASP A C 1
ATOM 1372 O O . ASP A 1 178 ? 7.079 18.400 3.567 1.00 93.25 178 ASP A O 1
ATOM 1376 N N . ALA A 1 179 ? 6.531 18.681 1.414 1.00 91.69 179 ALA A N 1
ATOM 1377 C CA . ALA A 1 179 ? 5.086 18.711 1.658 1.00 91.69 179 ALA A CA 1
ATOM 1378 C C . ALA A 1 179 ? 4.566 17.437 2.355 1.00 91.69 179 ALA A C 1
ATOM 1380 O O . ALA A 1 179 ? 3.630 17.489 3.155 1.00 91.69 179 ALA A O 1
ATOM 1381 N N . THR A 1 180 ? 5.172 16.276 2.083 1.00 91.50 180 THR A N 1
ATOM 1382 C CA . THR A 1 180 ? 4.824 15.019 2.767 1.00 91.50 180 THR A CA 1
ATOM 1383 C C . THR A 1 180 ? 5.197 15.056 4.248 1.00 91.50 180 THR A C 1
ATOM 1385 O O . THR A 1 180 ? 4.435 14.563 5.085 1.00 91.50 180 THR A O 1
ATOM 1388 N N . ILE A 1 181 ? 6.343 15.649 4.588 1.00 89.88 181 ILE A N 1
ATOM 1389 C CA . ILE A 1 181 ? 6.772 15.830 5.979 1.00 89.88 181 ILE A CA 1
ATOM 1390 C C . ILE A 1 181 ? 5.797 16.763 6.707 1.00 89.88 181 ILE A C 1
ATOM 1392 O O . ILE A 1 181 ? 5.330 16.426 7.796 1.00 89.88 181 ILE A O 1
ATOM 1396 N N . GLU A 1 182 ? 5.422 17.879 6.079 1.00 87.88 182 GLU A N 1
ATOM 1397 C CA . GLU A 1 182 ? 4.502 18.868 6.655 1.00 87.88 182 GLU A CA 1
ATOM 1398 C C . GLU A 1 182 ? 3.107 18.287 6.934 1.00 87.88 182 GLU A C 1
ATOM 1400 O O . GLU A 1 182 ? 2.617 18.356 8.066 1.00 87.88 182 GLU A O 1
ATOM 1405 N N . VAL A 1 183 ? 2.474 17.648 5.942 1.00 84.50 183 VAL A N 1
ATOM 1406 C CA . VAL A 1 183 ? 1.112 17.103 6.107 1.00 84.50 183 VAL A CA 1
ATOM 1407 C C . VAL A 1 183 ? 1.062 15.949 7.110 1.00 84.50 183 VAL A C 1
ATOM 1409 O O . VAL A 1 183 ? 0.070 15.742 7.805 1.00 84.50 183 VAL A O 1
ATOM 1412 N N . THR A 1 184 ? 2.155 15.200 7.260 1.00 81.31 184 THR A N 1
ATOM 1413 C CA . THR A 1 184 ? 2.203 14.089 8.219 1.00 81.31 184 THR A CA 1
ATOM 1414 C C . THR A 1 184 ? 1.976 14.577 9.655 1.00 81.31 184 THR A C 1
ATOM 1416 O O . THR A 1 184 ? 1.410 13.841 10.473 1.00 81.31 184 THR A O 1
ATOM 1419 N N . HIS A 1 185 ? 2.339 15.825 9.961 1.00 77.44 185 HIS A N 1
ATOM 1420 C CA . HIS A 1 185 ? 2.078 16.442 11.258 1.00 77.44 185 HIS A CA 1
ATOM 1421 C C . HIS A 1 185 ? 0.595 16.800 11.465 1.00 77.44 185 HIS A C 1
ATOM 1423 O O . HIS A 1 185 ? 0.062 16.587 12.553 1.00 77.44 185 HIS A O 1
ATOM 1429 N N . SER A 1 186 ? -0.118 17.269 10.432 1.00 80.50 186 SER A N 1
ATOM 1430 C CA . SER A 1 186 ? -1.539 17.640 10.561 1.00 80.50 186 SER A CA 1
ATOM 1431 C C . SER A 1 186 ? -2.446 16.428 10.810 1.00 80.50 186 SER A C 1
ATOM 1433 O O . SER A 1 186 ? -3.393 16.516 11.597 1.00 80.50 186 SER A O 1
ATOM 1435 N N . HIS A 1 187 ? -2.110 15.270 10.233 1.00 85.12 187 HIS A N 1
ATOM 1436 C CA . HIS A 1 187 ? -2.837 14.013 10.438 1.00 85.12 187 HIS A CA 1
ATOM 1437 C C . HIS A 1 187 ? -2.960 13.606 11.914 1.00 85.12 187 HIS A C 1
ATOM 1439 O O . HIS A 1 187 ? -3.982 13.052 12.318 1.00 85.12 187 HIS A O 1
ATOM 1445 N N . GLU A 1 188 ? -1.938 13.878 12.731 1.00 83.00 188 GLU A N 1
ATOM 1446 C CA . GLU A 1 188 ? -1.934 13.536 14.161 1.00 83.00 188 GLU A CA 1
ATOM 1447 C C . GLU A 1 188 ? -3.066 14.232 14.919 1.00 83.00 188 GLU A C 1
ATOM 1449 O O . GLU A 1 188 ? -3.774 13.610 15.716 1.00 83.00 188 GLU A O 1
AT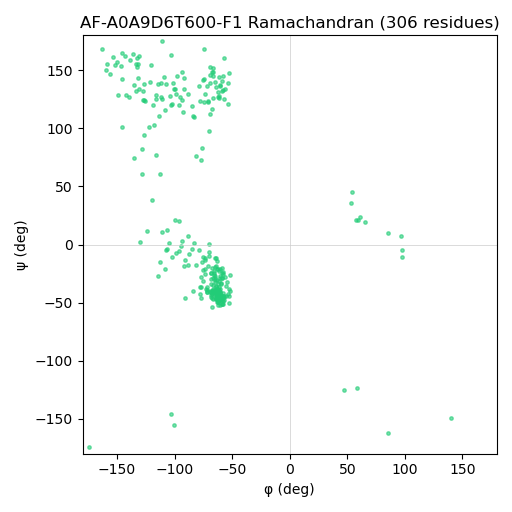OM 1454 N N . MET A 1 189 ? -3.273 15.518 14.631 1.00 85.12 189 MET A N 1
ATOM 1455 C CA . MET A 1 189 ? -4.319 16.316 15.263 1.00 85.12 189 MET A CA 1
ATOM 1456 C C . MET A 1 189 ? -5.713 15.842 14.849 1.00 85.12 189 MET A C 1
ATOM 1458 O O . MET A 1 189 ? -6.595 15.737 15.700 1.00 85.12 189 MET A O 1
ATOM 1462 N N . LEU A 1 190 ? -5.903 15.514 13.566 1.00 88.69 190 LEU A N 1
ATOM 1463 C CA . LEU A 1 190 ? -7.178 15.007 13.049 1.00 88.69 190 LEU A CA 1
ATOM 1464 C C . LEU A 1 190 ? -7.557 13.676 13.705 1.00 88.69 190 LEU A C 1
ATOM 1466 O O . LEU A 1 190 ? -8.658 13.541 14.234 1.00 88.69 190 LEU A O 1
ATOM 1470 N N . ILE A 1 191 ? -6.622 12.720 13.737 1.00 91.50 191 ILE A N 1
ATOM 1471 C CA . ILE A 1 191 ? -6.848 11.397 14.333 1.00 91.50 191 ILE A CA 1
ATOM 1472 C C . ILE A 1 191 ? -7.202 11.527 15.817 1.00 91.50 191 ILE A C 1
ATOM 1474 O O . ILE A 1 191 ? -8.127 10.871 16.282 1.00 91.50 191 ILE A O 1
ATOM 1478 N N . ARG A 1 192 ? -6.500 12.387 16.566 1.00 91.56 192 ARG A N 1
ATOM 1479 C CA . ARG A 1 192 ? -6.794 12.613 17.990 1.00 91.56 192 ARG A CA 1
ATOM 1480 C C . ARG A 1 192 ? -8.165 13.241 18.218 1.00 91.56 192 ARG A C 1
ATOM 1482 O O . ARG A 1 192 ? -8.821 12.882 19.190 1.00 91.56 192 ARG A O 1
ATOM 1489 N N . ARG A 1 193 ? -8.576 14.183 17.363 1.00 92.44 193 ARG A N 1
ATOM 1490 C CA . ARG A 1 193 ? -9.850 14.898 17.514 1.00 92.44 193 ARG A CA 1
ATOM 1491 C C . ARG A 1 193 ? -11.055 14.011 17.208 1.00 92.44 193 ARG A C 1
ATOM 1493 O O . ARG A 1 193 ? -12.040 14.082 17.932 1.00 92.44 193 ARG A O 1
ATOM 1500 N N . GLU A 1 194 ? -10.964 13.186 16.169 1.00 95.56 194 GLU A N 1
ATOM 1501 C CA . GLU A 1 194 ? -12.091 12.374 15.685 1.00 95.56 194 GLU A CA 1
ATOM 1502 C C . GLU A 1 194 ? -12.128 10.952 16.264 1.00 95.56 194 GLU A C 1
ATOM 1504 O O . GLU A 1 194 ? -13.025 10.173 15.936 1.00 95.56 194 GLU A O 1
ATOM 1509 N N . ALA A 1 195 ? -11.158 10.588 17.109 1.00 96.31 195 ALA A N 1
ATOM 1510 C CA . ALA A 1 195 ? -11.087 9.274 17.734 1.00 96.31 195 ALA A CA 1
ATOM 1511 C C . ALA A 1 195 ? -12.305 8.987 18.622 1.00 96.31 195 ALA A C 1
ATOM 1513 O O . ALA A 1 195 ? -12.632 9.732 19.546 1.00 96.31 195 ALA A O 1
ATOM 1514 N N . GLN A 1 196 ? -12.929 7.843 18.377 1.00 97.12 196 GLN A N 1
ATOM 1515 C CA . GLN A 1 196 ? -14.060 7.307 19.120 1.00 97.12 196 GLN A CA 1
ATOM 1516 C C . GLN A 1 196 ? -13.814 5.836 19.460 1.00 97.12 196 GLN A C 1
ATOM 1518 O O . GLN A 1 196 ? -12.989 5.166 18.834 1.00 97.12 196 GLN A O 1
ATOM 1523 N N . TRP A 1 197 ? -14.537 5.331 20.459 1.00 96.81 197 TRP A N 1
ATOM 1524 C CA . TRP A 1 197 ? -14.406 3.957 20.932 1.00 96.81 197 TRP A CA 1
ATOM 1525 C C . TRP A 1 197 ? -15.756 3.251 20.959 1.00 96.81 197 TRP A C 1
ATOM 1527 O O . TRP A 1 197 ? -16.718 3.753 21.539 1.00 96.81 197 TRP A O 1
ATOM 1537 N N . THR A 1 198 ? -15.787 2.038 20.410 1.00 94.94 198 THR A N 1
ATOM 1538 C CA . THR A 1 198 ? -16.881 1.078 20.587 1.00 94.94 198 THR A CA 1
ATOM 1539 C C . THR A 1 198 ? -16.297 -0.196 21.187 1.00 94.94 198 THR A C 1
ATOM 1541 O O . THR A 1 198 ? -15.643 -0.981 20.499 1.00 94.94 198 THR A O 1
ATOM 1544 N N . GLY A 1 199 ? -16.474 -0.382 22.497 1.00 89.50 199 GLY A N 1
ATOM 1545 C CA . GLY A 1 199 ? -15.769 -1.435 23.232 1.00 89.50 199 GLY A CA 1
ATOM 1546 C C . GLY A 1 199 ? -14.243 -1.267 23.101 1.00 89.50 199 GLY A C 1
ATOM 1547 O O . GLY A 1 199 ? -13.734 -0.198 23.432 1.00 89.50 199 GLY A O 1
ATOM 1548 N N . PRO A 1 200 ? -13.497 -2.275 22.609 1.00 89.19 200 PRO A N 1
ATOM 1549 C CA . PRO A 1 200 ? -12.045 -2.188 22.412 1.00 89.19 200 PRO A CA 1
ATOM 1550 C C . PRO A 1 200 ? -11.656 -1.541 21.073 1.00 89.19 200 PRO A C 1
ATOM 1552 O O . PRO A 1 200 ? -10.469 -1.468 20.760 1.00 89.19 200 PRO A O 1
ATOM 1555 N N . ILE A 1 201 ? -12.632 -1.202 20.224 1.00 94.19 201 ILE A N 1
ATOM 1556 C CA . ILE A 1 201 ? -12.391 -0.813 18.838 1.00 94.19 201 ILE A CA 1
ATOM 1557 C C . ILE A 1 201 ? -12.254 0.697 18.778 1.00 94.19 201 ILE A C 1
ATOM 1559 O O . ILE A 1 201 ? -13.232 1.414 18.996 1.00 94.19 201 ILE A O 1
ATOM 1563 N N . LEU A 1 202 ? -11.051 1.162 18.440 1.00 97.25 202 LEU A N 1
ATOM 1564 C CA . LEU A 1 202 ? -10.826 2.545 18.046 1.00 97.25 202 LEU A CA 1
ATOM 1565 C C . LEU A 1 202 ? -11.436 2.761 16.659 1.00 97.25 202 LEU A C 1
ATOM 1567 O O . LEU A 1 202 ? -11.258 1.943 15.755 1.00 97.25 202 LEU A O 1
ATOM 1571 N N . HIS A 1 203 ? -12.133 3.865 16.455 1.00 97.69 203 HIS A N 1
ATOM 1572 C CA . HIS A 1 203 ? -12.604 4.231 15.131 1.00 97.69 203 HIS A CA 1
ATOM 1573 C C . HIS A 1 203 ? -12.699 5.739 14.949 1.00 97.69 203 HIS A C 1
ATOM 1575 O O . HIS A 1 203 ? -12.782 6.485 15.919 1.00 97.69 203 HIS A O 1
ATOM 1581 N N . PHE A 1 204 ? -12.648 6.191 13.701 1.00 96.50 204 PHE A N 1
ATOM 1582 C CA . PHE A 1 204 ? -12.768 7.605 13.357 1.00 96.50 204 PHE A CA 1
ATOM 1583 C C . PHE A 1 204 ? -13.256 7.785 11.916 1.00 96.50 204 PHE A C 1
ATOM 1585 O O . PHE A 1 204 ? -12.942 6.991 11.025 1.00 96.50 204 PHE A O 1
ATOM 1592 N N . ASP A 1 205 ? -14.020 8.850 11.694 1.00 95.81 205 ASP A N 1
ATOM 1593 C CA . ASP A 1 205 ? -14.538 9.254 10.387 1.00 95.81 205 ASP A CA 1
ATOM 1594 C C . ASP A 1 205 ? -13.880 10.579 9.996 1.00 95.81 205 ASP A C 1
ATOM 1596 O O . ASP A 1 205 ? -14.120 11.609 10.619 1.00 95.81 205 ASP A O 1
ATOM 1600 N N . LEU A 1 206 ? -13.018 10.544 8.981 1.00 94.06 206 LEU A N 1
ATOM 1601 C CA . LEU A 1 206 ? -12.286 11.714 8.496 1.00 94.06 206 LEU A CA 1
ATOM 1602 C C . LEU A 1 206 ? -12.821 12.228 7.153 1.00 94.06 206 LEU A C 1
ATOM 1604 O O . LEU A 1 206 ? -12.182 13.064 6.518 1.00 94.06 206 LEU A O 1
ATOM 1608 N N . THR A 1 207 ? -13.994 11.767 6.709 1.00 92.56 207 THR A N 1
ATOM 1609 C CA . THR A 1 207 ? -14.567 12.170 5.408 1.00 92.56 207 THR A CA 1
ATOM 1610 C C . THR A 1 207 ? -14.822 13.671 5.304 1.00 92.56 207 THR A C 1
ATOM 1612 O O . THR A 1 207 ? -14.720 14.232 4.217 1.00 92.56 207 THR A O 1
ATOM 1615 N N . ALA A 1 208 ? -15.058 14.349 6.431 1.00 90.44 208 ALA A N 1
ATOM 1616 C CA . ALA A 1 208 ? -15.219 15.800 6.482 1.00 90.44 208 ALA A CA 1
ATOM 1617 C C . ALA A 1 208 ? -13.956 16.593 6.077 1.00 90.44 208 ALA A C 1
ATOM 1619 O O . ALA A 1 208 ? -14.074 17.774 5.757 1.00 90.44 208 ALA A O 1
ATOM 1620 N N . TYR A 1 209 ? -12.769 15.973 6.080 1.00 88.81 209 TYR A N 1
ATOM 1621 C CA . TYR A 1 209 ? -11.496 16.635 5.747 1.00 88.81 209 TYR A CA 1
ATOM 1622 C C . TYR A 1 209 ? -11.038 16.381 4.307 1.00 88.81 209 TYR A C 1
ATOM 1624 O O . TYR A 1 209 ? -10.072 16.991 3.853 1.00 88.81 209 TYR A O 1
ATOM 1632 N N . GLY A 1 210 ? -11.722 15.495 3.576 1.00 83.69 210 GLY A N 1
ATOM 1633 C CA . GLY A 1 210 ? -11.368 15.137 2.204 1.00 83.69 210 GLY A CA 1
ATOM 1634 C C . GLY A 1 210 ? -9.873 14.840 2.048 1.00 83.69 210 GLY A C 1
ATOM 1635 O O . GLY A 1 210 ? -9.294 14.040 2.784 1.00 83.69 210 GLY A O 1
ATOM 1636 N N . ASN A 1 211 ? -9.232 15.543 1.115 1.00 77.69 211 ASN A N 1
ATOM 1637 C CA . ASN A 1 211 ? -7.842 15.307 0.706 1.00 77.69 211 ASN A CA 1
ATOM 1638 C C . ASN A 1 211 ? -6.801 15.537 1.812 1.00 77.69 211 ASN A C 1
ATOM 1640 O O . ASN A 1 211 ? -5.670 15.081 1.674 1.00 77.69 211 ASN A O 1
ATOM 1644 N N . ASP A 1 212 ? -7.166 16.180 2.923 1.00 77.62 212 ASP A N 1
ATOM 1645 C CA . ASP A 1 212 ? -6.292 16.284 4.100 1.00 77.62 212 ASP A CA 1
ATOM 1646 C C . ASP A 1 212 ? -6.119 14.930 4.817 1.00 77.62 212 ASP A C 1
ATOM 1648 O O . ASP A 1 212 ? -5.453 14.843 5.844 1.00 77.62 212 ASP A O 1
ATOM 1652 N N . THR A 1 213 ? -6.746 13.867 4.304 1.00 77.31 213 THR A N 1
ATOM 1653 C CA . THR A 1 213 ? -6.587 12.482 4.763 1.00 77.31 213 THR A CA 1
ATOM 1654 C C . THR A 1 213 ? -5.731 11.625 3.823 1.00 77.31 213 THR A C 1
ATOM 1656 O O . THR A 1 213 ? -5.526 10.428 4.082 1.00 77.31 213 THR A O 1
ATOM 1659 N N . ASP A 1 214 ? -5.213 12.222 2.741 1.00 76.50 214 ASP A N 1
ATOM 1660 C CA . ASP A 1 214 ? -4.314 11.567 1.794 1.00 76.50 214 ASP A CA 1
ATOM 1661 C C . ASP A 1 214 ? -3.052 11.077 2.530 1.00 76.50 214 ASP A C 1
ATOM 1663 O O . ASP A 1 214 ? -2.426 11.795 3.303 1.00 76.50 214 ASP A O 1
ATOM 1667 N N . ALA A 1 215 ? -2.652 9.825 2.294 1.00 74.69 215 ALA A N 1
ATOM 1668 C CA . ALA A 1 215 ? -1.467 9.206 2.901 1.00 74.69 215 ALA A CA 1
ATOM 1669 C C . ALA A 1 215 ? -1.405 9.116 4.436 1.00 74.69 215 ALA A C 1
ATOM 1671 O O . ALA A 1 215 ? -0.315 8.883 4.975 1.00 74.69 215 ALA A O 1
ATOM 1672 N N . ILE A 1 216 ? -2.529 9.195 5.163 1.00 84.00 216 ILE A N 1
ATOM 1673 C CA . ILE A 1 216 ? -2.520 8.799 6.580 1.00 84.00 216 ILE A CA 1
ATOM 1674 C C . ILE A 1 216 ? -1.945 7.384 6.677 1.00 84.00 216 ILE A C 1
ATOM 1676 O O . ILE A 1 216 ? -2.478 6.442 6.085 1.00 84.00 216 ILE A O 1
ATOM 1680 N N . SER A 1 217 ? -0.848 7.227 7.417 1.00 85.81 217 SER A N 1
ATOM 1681 C CA . SER A 1 217 ? -0.226 5.925 7.651 1.00 85.81 217 SER A CA 1
ATOM 1682 C C . SER A 1 217 ? -1.207 4.984 8.362 1.00 85.81 217 SER A C 1
ATOM 1684 O O . SER A 1 217 ? -1.840 5.407 9.334 1.00 85.81 217 SER A O 1
ATOM 1686 N N . PRO A 1 218 ? -1.314 3.702 7.957 1.00 86.94 218 PRO A N 1
ATOM 1687 C CA . PRO A 1 218 ? -2.125 2.714 8.670 1.00 86.94 218 PRO A CA 1
ATOM 1688 C C . PRO A 1 218 ? -1.620 2.435 10.092 1.00 86.94 218 PRO A C 1
ATOM 1690 O O . PRO A 1 218 ? -2.325 1.806 10.875 1.00 86.94 218 PRO A O 1
ATOM 1693 N N . PHE A 1 219 ? -0.416 2.902 10.431 1.00 90.00 219 PHE A N 1
ATOM 1694 C CA . PHE A 1 219 ? 0.175 2.763 11.756 1.00 90.00 219 PHE A CA 1
ATOM 1695 C C . PHE A 1 219 ? 0.100 4.051 12.588 1.00 90.00 219 PHE A C 1
ATOM 1697 O O . PHE A 1 219 ? 0.366 4.001 13.788 1.00 90.00 219 PHE A O 1
ATOM 1704 N N . ARG A 1 220 ? -0.277 5.196 11.986 1.00 90.25 220 ARG A N 1
ATOM 1705 C CA . ARG A 1 220 ? -0.270 6.518 12.651 1.00 90.25 220 ARG A CA 1
ATOM 1706 C C . ARG A 1 220 ? -1.087 6.539 13.936 1.00 90.25 220 ARG A C 1
ATOM 1708 O O . ARG A 1 220 ? -0.577 7.062 14.925 1.00 90.25 220 ARG A O 1
ATOM 1715 N N . PRO A 1 221 ? -2.303 5.960 13.974 1.00 92.94 221 PRO A N 1
ATOM 1716 C CA . PRO A 1 221 ? -3.123 6.020 15.180 1.00 92.94 221 PRO A CA 1
ATOM 1717 C C . PRO A 1 221 ? -2.455 5.398 16.409 1.00 92.94 221 PRO A C 1
ATOM 1719 O O . PRO A 1 221 ? -2.675 5.872 17.519 1.00 92.94 221 PRO A O 1
ATOM 1722 N N . TYR A 1 222 ? -1.579 4.406 16.233 1.00 93.25 222 TYR A N 1
ATOM 1723 C CA . TYR A 1 222 ? -0.926 3.713 17.346 1.00 93.25 222 TYR A CA 1
ATOM 1724 C C . TYR A 1 222 ? 0.164 4.534 18.048 1.00 93.25 222 TYR A C 1
ATOM 1726 O O . TYR A 1 222 ? 0.572 4.164 19.143 1.00 93.25 222 TYR A O 1
ATOM 1734 N N . LEU A 1 223 ? 0.594 5.670 17.479 1.00 91.19 223 LEU A N 1
ATOM 1735 C CA . LEU A 1 223 ? 1.411 6.657 18.203 1.00 91.19 223 LEU A CA 1
ATOM 1736 C C . LEU A 1 223 ? 0.626 7.367 19.312 1.00 91.19 223 LEU A C 1
ATOM 1738 O O . LEU A 1 223 ? 1.210 7.949 20.223 1.00 91.19 223 LEU A O 1
ATOM 1742 N N . HIS A 1 224 ? -0.698 7.419 19.192 1.00 91.56 224 HIS A N 1
ATOM 1743 C CA . HIS A 1 224 ? -1.563 8.181 20.095 1.00 91.56 224 HIS A CA 1
ATOM 1744 C C . HIS A 1 224 ? -2.478 7.286 20.916 1.00 91.56 224 HIS A C 1
ATOM 1746 O O . HIS A 1 224 ? -2.842 7.658 22.026 1.00 91.56 224 HIS A O 1
ATOM 1752 N N . PHE A 1 225 ? -2.791 6.112 20.376 1.00 94.69 225 PHE A N 1
ATOM 1753 C CA . PHE A 1 225 ? -3.632 5.096 20.987 1.00 94.69 225 PHE A CA 1
ATOM 1754 C C . PHE A 1 225 ? -2.905 3.739 20.966 1.00 94.69 225 PHE A C 1
ATOM 1756 O O . PHE A 1 225 ? -3.365 2.801 20.303 1.00 94.69 225 PHE A O 1
ATOM 1763 N N . PRO A 1 226 ? -1.731 3.608 21.619 1.00 93.62 226 PRO A N 1
ATOM 1764 C CA . PRO A 1 226 ? -0.974 2.351 21.651 1.00 93.62 226 PRO A CA 1
ATOM 1765 C C . PRO A 1 226 ? -1.763 1.198 22.294 1.00 93.62 226 PRO A C 1
ATOM 1767 O O . PRO A 1 226 ? -1.477 0.027 22.048 1.00 93.62 226 PRO A O 1
ATOM 1770 N N . GLU A 1 227 ? -2.776 1.515 23.098 1.00 92.69 227 GLU A N 1
ATOM 1771 C CA . GLU A 1 227 ? -3.715 0.584 23.706 1.00 92.69 227 GLU A CA 1
ATOM 1772 C C . GLU A 1 227 ? -4.784 0.057 22.739 1.00 92.69 227 GLU A C 1
ATOM 1774 O O . GLU A 1 227 ? -5.415 -0.951 23.045 1.00 92.69 227 GLU A O 1
ATOM 1779 N N . ALA A 1 228 ? -4.995 0.654 21.566 1.00 94.19 228 ALA A N 1
ATOM 1780 C CA . ALA A 1 228 ? -5.946 0.118 20.594 1.00 94.19 228 ALA A CA 1
ATOM 1781 C C . ALA A 1 228 ? -5.389 -1.184 19.984 1.00 94.19 228 ALA A C 1
ATOM 1783 O O . ALA A 1 228 ? -4.296 -1.155 19.418 1.00 94.19 228 ALA A O 1
ATOM 1784 N N . PRO A 1 229 ? -6.083 -2.337 20.068 1.00 93.19 229 PRO A N 1
ATOM 1785 C CA . PRO A 1 229 ? -5.629 -3.572 19.421 1.00 93.19 229 PRO A CA 1
ATOM 1786 C C . PRO A 1 229 ? -5.854 -3.553 17.899 1.00 93.19 229 PRO A C 1
ATOM 1788 O O . PRO A 1 229 ? -5.208 -4.289 17.155 1.00 93.19 229 PRO A O 1
ATOM 1791 N N . CYS A 1 230 ? -6.778 -2.717 17.434 1.00 94.88 230 CYS A N 1
ATOM 1792 C CA . CYS A 1 230 ? -7.060 -2.438 16.034 1.00 94.88 230 CYS A CA 1
ATOM 1793 C C . CYS A 1 230 ? -7.866 -1.139 15.927 1.00 94.88 230 CYS A C 1
ATOM 1795 O O . CYS A 1 230 ? -8.407 -0.661 16.929 1.00 94.88 230 CYS A O 1
ATOM 1797 N N . TYR A 1 231 ? -8.003 -0.611 14.713 1.00 96.25 231 TYR A N 1
ATOM 1798 C CA . TYR A 1 231 ? -8.942 0.465 14.429 1.00 96.25 231 TYR A CA 1
ATOM 1799 C C . TYR A 1 231 ? -9.680 0.300 13.097 1.00 96.25 231 TYR A C 1
ATOM 1801 O O . TYR A 1 231 ? -9.210 -0.383 12.179 1.00 96.25 231 TYR A O 1
ATOM 1809 N N . VAL A 1 232 ? -10.826 0.979 12.995 1.00 97.50 232 VAL A N 1
ATOM 1810 C CA . VAL A 1 232 ? -11.593 1.167 11.756 1.00 97.50 232 VAL A CA 1
ATOM 1811 C C . VAL A 1 232 ? -11.621 2.650 11.409 1.00 97.50 232 VAL A C 1
ATOM 1813 O O . VAL A 1 232 ? -12.039 3.464 12.223 1.00 97.50 232 VAL A O 1
ATOM 1816 N N . ALA A 1 233 ? -11.206 3.025 10.205 1.00 96.75 233 ALA A N 1
ATOM 1817 C CA . ALA A 1 233 ? -11.304 4.408 9.748 1.00 96.75 233 ALA A CA 1
ATOM 1818 C C . ALA A 1 233 ? -12.146 4.512 8.487 1.00 96.75 233 ALA A C 1
ATOM 1820 O O . ALA A 1 233 ? -11.989 3.686 7.589 1.00 96.75 233 ALA A O 1
ATOM 1821 N N . LEU A 1 234 ? -12.978 5.545 8.397 1.00 96.38 234 LEU A N 1
ATOM 1822 C CA . LEU A 1 234 ? -13.601 5.968 7.148 1.00 96.38 234 LEU A CA 1
ATOM 1823 C C . LEU A 1 234 ? -12.867 7.211 6.650 1.00 96.38 234 LEU A C 1
ATOM 1825 O O . LEU A 1 234 ? -12.788 8.212 7.359 1.00 96.38 234 LEU A O 1
ATOM 1829 N N . LEU A 1 235 ? -12.289 7.131 5.455 1.00 93.31 235 LEU A N 1
ATOM 1830 C CA . LEU A 1 235 ? -11.516 8.220 4.868 1.00 93.31 235 LEU A CA 1
ATOM 1831 C C . LEU A 1 235 ? -11.969 8.490 3.437 1.00 93.31 235 LEU A C 1
ATOM 1833 O O . LEU A 1 235 ? -12.584 7.643 2.783 1.00 93.31 235 LEU A O 1
ATOM 1837 N N . GLU A 1 236 ? -11.611 9.663 2.933 1.00 90.25 236 GLU A N 1
ATOM 1838 C CA . GLU A 1 236 ? -11.908 10.066 1.570 1.00 90.25 236 GLU A CA 1
ATOM 1839 C C . GLU A 1 236 ? -10.731 10.804 0.953 1.00 90.25 236 GLU A C 1
ATOM 1841 O O . GLU A 1 236 ? -10.261 11.789 1.498 1.00 90.25 236 GLU A O 1
ATOM 1846 N N . THR A 1 237 ? -10.295 10.345 -0.212 1.00 84.12 237 THR A N 1
ATOM 1847 C CA . THR A 1 237 ? -9.302 11.020 -1.046 1.00 84.12 237 THR A CA 1
ATOM 1848 C C . THR A 1 237 ? -9.959 11.550 -2.314 1.00 84.12 237 THR A C 1
ATOM 1850 O O . THR A 1 237 ? -11.098 11.199 -2.637 1.00 84.12 237 THR A O 1
ATOM 1853 N N . ARG A 1 238 ? -9.192 12.283 -3.130 1.00 81.44 238 ARG A N 1
ATOM 1854 C CA . ARG A 1 238 ? -9.608 12.691 -4.488 1.00 81.44 238 ARG A CA 1
ATOM 1855 C C . ARG A 1 238 ? -10.102 11.532 -5.361 1.00 81.44 238 ARG A C 1
ATOM 1857 O O . ARG A 1 238 ? -10.852 11.759 -6.303 1.00 81.44 238 ARG A O 1
ATOM 1864 N N . GLN A 1 239 ? -9.640 10.310 -5.096 1.00 83.00 239 GLN A N 1
ATOM 1865 C CA . GLN A 1 239 ? -9.869 9.148 -5.957 1.00 83.00 239 GLN A CA 1
ATOM 1866 C C . GLN A 1 239 ? -10.852 8.132 -5.374 1.00 83.00 239 GLN A C 1
ATOM 1868 O O . GLN A 1 239 ? -11.378 7.309 -6.124 1.00 83.00 239 GLN A O 1
ATOM 1873 N N . ARG A 1 240 ? -11.073 8.129 -4.054 1.00 87.31 240 ARG A N 1
ATOM 1874 C CA . ARG A 1 240 ? -11.879 7.092 -3.399 1.00 87.31 240 ARG A CA 1
ATOM 1875 C C . ARG A 1 240 ? -12.420 7.508 -2.041 1.00 87.31 240 ARG A C 1
ATOM 1877 O O . ARG A 1 240 ? -11.746 8.190 -1.281 1.00 87.31 240 ARG A O 1
ATOM 1884 N N . VAL A 1 241 ? -13.570 6.946 -1.691 1.00 91.00 241 VAL A N 1
ATOM 1885 C CA . VAL A 1 241 ? -13.980 6.756 -0.295 1.00 91.00 241 VAL A CA 1
ATOM 1886 C C . VAL A 1 241 ? -13.495 5.375 0.119 1.00 91.00 241 VAL A C 1
ATOM 1888 O O . VAL A 1 241 ? -13.655 4.420 -0.639 1.00 91.00 241 VAL A O 1
ATOM 1891 N N . TYR A 1 242 ? -12.876 5.224 1.285 1.00 91.56 242 TYR A N 1
ATOM 1892 C CA . TYR A 1 242 ? -12.413 3.907 1.708 1.00 91.56 242 TYR A CA 1
ATOM 1893 C C . TYR A 1 242 ? -12.510 3.690 3.213 1.00 91.56 242 TYR A C 1
ATOM 1895 O O . TYR A 1 242 ? -12.263 4.585 4.019 1.00 91.56 242 TYR A O 1
ATOM 1903 N N . VAL A 1 243 ? -12.864 2.459 3.575 1.00 95.50 243 VAL A N 1
ATOM 1904 C CA . VAL A 1 243 ? -12.831 1.966 4.949 1.00 95.50 243 VAL A CA 1
ATOM 1905 C C . VAL A 1 243 ? -11.520 1.229 5.139 1.00 95.50 243 VAL A C 1
ATOM 1907 O O . VAL A 1 243 ? -11.254 0.252 4.437 1.00 95.50 243 VAL A O 1
ATOM 1910 N N . ARG A 1 244 ? -10.695 1.684 6.078 1.00 94.75 244 ARG A N 1
ATOM 1911 C CA . ARG A 1 244 ? -9.463 1.001 6.465 1.00 94.75 244 ARG A CA 1
ATOM 1912 C C . ARG A 1 244 ? -9.682 0.216 7.743 1.00 94.75 244 ARG A C 1
ATOM 1914 O O . ARG A 1 244 ? -10.180 0.754 8.727 1.00 94.75 244 ARG A O 1
ATOM 1921 N N . LEU A 1 245 ? -9.210 -1.021 7.726 1.00 95.44 245 LEU A N 1
ATOM 1922 C CA . LEU A 1 245 ? -9.073 -1.877 8.888 1.00 95.44 245 LEU A CA 1
ATOM 1923 C C . LEU A 1 245 ? -7.581 -2.043 9.156 1.00 95.44 245 LEU A C 1
ATOM 1925 O O . LEU A 1 245 ? -6.832 -2.445 8.267 1.00 95.44 245 LEU A O 1
ATOM 1929 N N . SER A 1 246 ? -7.138 -1.741 10.367 1.00 94.31 246 SER A N 1
ATOM 1930 C CA . SER A 1 246 ? -5.739 -1.911 10.758 1.00 94.31 246 SER A CA 1
ATOM 1931 C C . SER A 1 246 ? -5.683 -2.593 12.112 1.00 94.31 246 SER A C 1
ATOM 1933 O O . SER A 1 246 ? -6.405 -2.202 13.023 1.00 94.31 246 SER A O 1
ATOM 1935 N N . GLY A 1 247 ? -4.853 -3.621 12.241 1.00 93.38 247 GLY A N 1
ATOM 1936 C CA . GLY A 1 247 ? -4.498 -4.256 13.504 1.00 93.38 247 GLY A CA 1
ATOM 1937 C C . GLY A 1 247 ? -3.220 -3.639 14.060 1.00 93.38 247 GLY A C 1
ATOM 1938 O O . GLY A 1 247 ? -2.364 -3.199 13.296 1.00 93.38 247 GLY A O 1
ATOM 1939 N N . ASN A 1 248 ? -3.088 -3.592 15.383 1.00 93.00 248 ASN A N 1
ATOM 1940 C CA . ASN A 1 248 ? -1.903 -3.067 16.046 1.00 93.00 248 ASN A CA 1
ATOM 1941 C C . ASN A 1 248 ? -0.826 -4.162 16.133 1.00 93.00 248 ASN A C 1
ATOM 1943 O O . ASN A 1 248 ? -0.995 -5.106 16.914 1.00 93.00 248 ASN A O 1
ATOM 1947 N N . PRO A 1 249 ? 0.299 -4.054 15.396 1.00 89.50 249 PRO A N 1
ATOM 1948 C CA . PRO A 1 249 ? 1.353 -5.068 15.443 1.00 89.50 249 PRO A CA 1
ATOM 1949 C C . PRO A 1 249 ? 2.022 -5.162 16.822 1.00 89.50 249 PRO A C 1
ATOM 1951 O O . PRO A 1 249 ? 2.511 -6.223 17.205 1.00 89.50 249 PRO A O 1
ATOM 1954 N N . TRP A 1 250 ? 2.014 -4.064 17.584 1.00 91.50 250 TRP A N 1
ATOM 1955 C CA . TRP A 1 250 ? 2.631 -3.947 18.909 1.00 91.50 250 TRP A CA 1
ATOM 1956 C C . TRP A 1 250 ? 1.672 -4.295 20.050 1.00 91.50 250 TRP A C 1
ATOM 1958 O O . TRP A 1 250 ? 2.107 -4.525 21.179 1.00 91.50 250 TRP A O 1
ATOM 1968 N N . ARG A 1 251 ? 0.369 -4.385 19.761 1.00 90.19 251 ARG A N 1
ATOM 1969 C CA . ARG A 1 251 ? -0.657 -4.841 20.703 1.00 90.19 251 ARG A CA 1
ATOM 1970 C C . ARG A 1 251 ? -1.617 -5.821 20.022 1.00 90.19 251 ARG A C 1
ATOM 1972 O O . ARG A 1 251 ? -2.757 -5.456 19.735 1.00 90.19 251 ARG A O 1
ATOM 1979 N N . PRO A 1 252 ? -1.179 -7.071 19.780 1.00 84.50 252 PRO A N 1
ATOM 1980 C CA . PRO A 1 252 ? -1.983 -8.044 19.056 1.00 84.50 252 PRO A CA 1
ATOM 1981 C C . PRO A 1 252 ? -3.341 -8.296 19.711 1.00 84.50 252 PRO A C 1
ATOM 1983 O O . PRO A 1 252 ? -3.464 -8.336 20.939 1.00 84.50 252 PRO A O 1
ATOM 1986 N N . TRP A 1 253 ? -4.344 -8.521 18.867 1.00 86.88 253 TRP A N 1
ATOM 1987 C CA . TRP A 1 253 ? -5.689 -8.913 19.273 1.00 86.88 253 TRP A CA 1
ATOM 1988 C C . TRP A 1 253 ? -5.672 -10.189 20.126 1.00 86.88 253 TRP A C 1
ATOM 1990 O O . TRP A 1 253 ? -5.017 -11.171 19.775 1.00 86.88 253 TRP A O 1
ATOM 2000 N N . ARG A 1 254 ? -6.417 -10.184 21.238 1.00 81.19 254 ARG A N 1
ATOM 2001 C CA . ARG A 1 254 ? -6.529 -11.310 22.186 1.00 81.19 254 ARG A CA 1
ATOM 2002 C C . ARG A 1 254 ? -7.970 -11.813 22.323 1.00 81.19 254 ARG A C 1
ATOM 2004 O O . ARG A 1 254 ? -8.413 -12.113 23.426 1.00 81.19 254 ARG A O 1
ATOM 2011 N N . GLY A 1 255 ? -8.718 -11.843 21.222 1.00 72.00 255 GLY A N 1
ATOM 2012 C CA . GLY A 1 255 ? -10.071 -12.400 21.208 1.00 72.00 255 GLY A CA 1
ATOM 2013 C C . GLY A 1 255 ? -10.092 -13.928 21.263 1.00 72.00 255 GLY A C 1
ATOM 2014 O O . GLY A 1 255 ? -9.080 -14.602 21.065 1.00 72.00 255 GLY A O 1
ATOM 2015 N N . THR A 1 256 ? -11.282 -14.469 21.506 1.00 68.00 256 THR A N 1
ATOM 2016 C CA . THR A 1 256 ? -11.555 -15.905 21.688 1.00 68.00 256 THR A CA 1
ATOM 2017 C C . THR A 1 256 ? -11.381 -16.729 20.407 1.00 68.00 256 THR A C 1
ATOM 2019 O O . THR A 1 256 ? -11.052 -17.911 20.477 1.00 68.00 256 THR A O 1
ATOM 2022 N N . ASN A 1 257 ? -11.516 -16.101 19.236 1.00 73.81 257 ASN A N 1
ATOM 2023 C CA . ASN A 1 257 ? -11.497 -16.758 17.921 1.00 73.81 257 ASN A CA 1
ATOM 2024 C C . ASN A 1 257 ? -10.125 -16.732 17.216 1.00 73.81 257 ASN A C 1
ATOM 2026 O O . ASN A 1 257 ? -10.040 -16.896 15.999 1.00 73.81 257 ASN A O 1
ATOM 2030 N N . GLY A 1 258 ? -9.042 -16.530 17.971 1.00 78.94 258 GLY A N 1
ATOM 2031 C CA . GLY A 1 258 ? -7.681 -16.487 17.436 1.00 78.94 258 GLY A CA 1
ATOM 2032 C C . GLY A 1 258 ? -7.265 -15.102 16.913 1.00 78.94 258 GLY A C 1
ATOM 2033 O O . GLY A 1 258 ? -7.843 -14.085 17.310 1.00 78.94 258 GLY A O 1
ATOM 2034 N N . PRO A 1 259 ? -6.210 -15.030 16.078 1.00 83.19 259 PRO A N 1
ATOM 2035 C CA . PRO A 1 259 ? -5.686 -13.761 15.591 1.00 83.19 259 PRO A CA 1
ATOM 2036 C C . PRO A 1 259 ? -6.696 -13.063 14.681 1.00 83.19 259 PRO A C 1
ATOM 2038 O O . PRO A 1 259 ? -7.450 -13.700 13.946 1.00 83.19 259 PRO A O 1
ATOM 2041 N N . LEU A 1 260 ? -6.669 -11.734 14.704 1.00 86.88 260 LEU A N 1
ATOM 2042 C CA . LEU A 1 260 ? -7.541 -10.924 13.871 1.00 86.88 260 LEU A CA 1
ATOM 2043 C C . LEU A 1 260 ? -7.268 -11.180 12.379 1.00 86.88 260 LEU A C 1
ATOM 2045 O O . LEU A 1 260 ? -6.118 -11.167 11.941 1.00 86.88 260 LEU A O 1
ATOM 2049 N N . ARG A 1 261 ? -8.334 -11.420 11.607 1.00 88.94 261 ARG A N 1
ATOM 2050 C CA . ARG A 1 261 ? -8.296 -11.660 10.155 1.00 88.94 261 ARG A CA 1
ATOM 2051 C C . ARG A 1 261 ? -9.029 -10.551 9.413 1.00 88.94 261 ARG A C 1
ATOM 2053 O O . ARG A 1 261 ? -10.182 -10.707 9.006 1.00 88.94 261 ARG A O 1
ATOM 2060 N N . LEU A 1 262 ? -8.366 -9.401 9.293 1.00 92.06 262 LEU A N 1
ATOM 2061 C CA . LEU A 1 262 ? -8.949 -8.210 8.671 1.00 92.06 262 LEU A CA 1
ATOM 2062 C C . LEU A 1 262 ? -9.169 -8.380 7.168 1.00 92.06 262 LEU A C 1
ATOM 2064 O O . LEU A 1 262 ? -10.132 -7.836 6.633 1.00 92.06 262 LEU A O 1
ATOM 2068 N N . ASP A 1 263 ? -8.340 -9.188 6.511 1.00 88.38 263 ASP A N 1
ATOM 2069 C CA . ASP A 1 263 ? -8.503 -9.603 5.119 1.00 88.38 263 ASP A CA 1
ATOM 2070 C C . ASP A 1 263 ? -9.847 -10.295 4.869 1.00 88.38 263 ASP A C 1
ATOM 2072 O O . ASP A 1 263 ? -10.545 -9.965 3.910 1.00 88.38 263 ASP A O 1
ATOM 2076 N N . LEU A 1 264 ? -10.245 -11.220 5.748 1.00 88.81 264 LEU A N 1
ATOM 2077 C CA . LEU A 1 264 ? -11.514 -11.941 5.622 1.00 88.81 264 LEU A CA 1
ATOM 2078 C C . LEU A 1 264 ? -12.709 -11.016 5.867 1.00 88.81 264 LEU A C 1
ATOM 2080 O O . LEU A 1 264 ? -13.697 -11.074 5.132 1.00 88.81 264 LEU A O 1
ATOM 2084 N N . LEU A 1 265 ? -12.604 -10.130 6.864 1.00 91.00 265 LEU A N 1
ATOM 2085 C CA . LEU A 1 265 ? -13.633 -9.129 7.139 1.00 91.00 265 LEU A CA 1
ATOM 2086 C C . LEU A 1 265 ? -13.813 -8.174 5.951 1.00 91.00 265 LEU A C 1
ATOM 2088 O O . LEU A 1 265 ? -14.944 -7.951 5.522 1.00 91.00 265 LEU A O 1
ATOM 2092 N N . ALA A 1 266 ? -12.715 -7.656 5.394 1.00 91.62 266 ALA A N 1
ATOM 2093 C CA . ALA A 1 266 ? -12.748 -6.787 4.224 1.00 91.62 266 ALA A CA 1
ATOM 2094 C C . ALA A 1 266 ? -13.303 -7.516 2.994 1.00 91.62 266 ALA A C 1
ATOM 2096 O O . ALA A 1 266 ? -14.187 -6.980 2.333 1.00 91.62 266 ALA A O 1
ATOM 2097 N N . THR A 1 267 ? -12.865 -8.752 2.730 1.00 86.88 267 THR A N 1
ATOM 2098 C CA . THR A 1 267 ? -13.357 -9.573 1.606 1.00 86.88 267 THR A CA 1
ATOM 2099 C C . THR A 1 267 ? -14.871 -9.764 1.675 1.00 86.88 267 THR A C 1
ATOM 2101 O O . THR A 1 267 ? -15.570 -9.566 0.682 1.00 86.88 267 THR A O 1
ATOM 2104 N N . GLY A 1 268 ? -15.408 -10.064 2.864 1.00 86.50 268 GLY A N 1
ATOM 2105 C CA . GLY A 1 268 ? -16.853 -10.190 3.084 1.00 86.50 268 GLY A CA 1
ATOM 2106 C C . GLY A 1 268 ? -17.647 -8.890 2.901 1.00 86.50 268 GLY A C 1
ATOM 2107 O O . GLY A 1 268 ? -18.874 -8.936 2.856 1.00 86.50 268 GLY A O 1
ATOM 2108 N N . LEU A 1 269 ? -16.966 -7.747 2.800 1.00 87.88 269 LEU A N 1
ATOM 2109 C CA . LEU A 1 269 ? -17.532 -6.423 2.528 1.00 87.88 269 LEU A CA 1
ATOM 2110 C C . LEU A 1 269 ? -17.140 -5.892 1.134 1.00 87.88 269 LEU A C 1
ATOM 2112 O O . LEU A 1 269 ? -17.379 -4.725 0.837 1.00 87.88 269 LEU A O 1
ATOM 2116 N N . GLY A 1 270 ? -16.551 -6.732 0.274 1.00 82.25 270 GLY A N 1
ATOM 2117 C CA . GLY A 1 270 ? -16.150 -6.367 -1.089 1.00 82.25 270 GLY A CA 1
ATOM 2118 C C . GLY A 1 270 ? -14.769 -5.718 -1.221 1.00 82.25 270 GLY A C 1
ATOM 2119 O O . GLY A 1 270 ? -14.444 -5.212 -2.292 1.00 82.25 270 GLY A O 1
ATOM 2120 N N . GLY A 1 271 ? -13.974 -5.720 -0.151 1.00 85.69 271 GLY A N 1
ATOM 2121 C CA . GLY A 1 271 ? -12.584 -5.266 -0.117 1.00 85.69 271 GLY A CA 1
ATOM 2122 C C . GLY A 1 271 ? -11.564 -6.409 -0.165 1.00 85.69 271 GLY A C 1
ATOM 2123 O O . GLY A 1 271 ? -11.863 -7.504 -0.633 1.00 85.69 271 GLY A O 1
ATOM 2124 N N . GLY A 1 272 ? -10.364 -6.155 0.361 1.00 84.69 272 GLY A N 1
ATOM 2125 C CA . GLY A 1 272 ? -9.261 -7.121 0.416 1.00 84.69 272 GLY A CA 1
ATOM 2126 C C . GLY A 1 272 ? -8.046 -6.594 1.189 1.00 84.69 272 GLY A C 1
ATOM 2127 O O . GLY A 1 272 ? -8.108 -5.522 1.799 1.00 84.69 272 GLY A O 1
ATOM 2128 N N . GLY A 1 273 ? -6.947 -7.355 1.186 1.00 83.81 273 GLY A N 1
ATOM 2129 C CA . GLY A 1 273 ? -5.682 -6.988 1.841 1.00 83.81 273 GLY A CA 1
ATOM 2130 C C . GLY A 1 273 ? -4.974 -8.153 2.543 1.00 83.81 273 GLY A C 1
ATOM 2131 O O . GLY A 1 273 ? -5.098 -9.309 2.124 1.00 83.81 273 GLY A O 1
ATOM 2132 N N . HIS A 1 274 ? -4.251 -7.833 3.621 1.00 83.25 274 HIS A N 1
ATOM 2133 C CA . HIS A 1 274 ? -3.499 -8.760 4.475 1.00 83.25 274 HIS A CA 1
ATOM 2134 C C . HIS A 1 274 ? -4.226 -9.037 5.803 1.00 83.25 274 HIS A C 1
ATOM 2136 O O . HIS A 1 274 ? -5.078 -8.252 6.226 1.00 83.25 274 HIS A O 1
ATOM 2142 N N . PRO A 1 275 ? -3.860 -10.107 6.537 1.00 86.25 275 PRO A N 1
ATOM 2143 C CA . PRO A 1 275 ? -4.463 -10.408 7.838 1.00 86.25 275 PRO A CA 1
ATOM 2144 C C . PRO A 1 275 ? -4.439 -9.249 8.844 1.00 86.25 275 PRO A C 1
ATOM 2146 O O . PRO A 1 275 ? -5.411 -9.054 9.573 1.00 86.25 275 PRO A O 1
ATOM 2149 N N . GLY A 1 276 ? -3.347 -8.474 8.866 1.00 88.31 276 GLY A N 1
ATOM 2150 C CA . GLY A 1 276 ? -3.144 -7.366 9.803 1.00 88.31 276 GLY A CA 1
ATOM 2151 C C . GLY A 1 276 ? -3.601 -5.990 9.310 1.00 88.31 276 GLY A C 1
ATOM 2152 O O . GLY A 1 276 ? -3.782 -5.104 10.138 1.00 88.31 276 GLY A O 1
ATOM 2153 N N . VAL A 1 277 ? -3.798 -5.786 8.004 1.00 89.69 277 VAL A N 1
ATOM 2154 C CA . VAL A 1 277 ? -4.256 -4.514 7.417 1.00 89.69 277 VAL A CA 1
ATOM 2155 C C . VAL A 1 277 ? -5.060 -4.817 6.157 1.00 89.69 277 VAL A C 1
ATOM 2157 O O . VAL A 1 277 ? -4.584 -5.520 5.269 1.00 89.69 277 VAL A O 1
ATOM 2160 N N . ALA A 1 278 ? -6.265 -4.264 6.061 1.00 90.38 278 ALA A N 1
ATOM 2161 C CA . ALA A 1 278 ? -7.151 -4.462 4.922 1.00 90.38 278 ALA A CA 1
ATOM 2162 C C . ALA A 1 278 ? -7.969 -3.200 4.622 1.00 90.38 278 ALA A C 1
ATOM 2164 O O . ALA A 1 278 ? -8.061 -2.281 5.443 1.00 90.38 278 ALA A O 1
ATOM 2165 N N . GLY A 1 279 ? -8.570 -3.140 3.437 1.00 91.25 279 GLY A N 1
ATOM 2166 C CA . GLY A 1 279 ? -9.339 -1.982 3.003 1.00 91.25 279 GLY A CA 1
ATOM 2167 C C . GLY A 1 279 ? -10.528 -2.343 2.127 1.00 91.25 279 GLY A C 1
ATOM 2168 O O . GLY A 1 279 ? -10.526 -3.358 1.434 1.00 91.25 279 GLY A O 1
ATOM 2169 N N . ILE A 1 280 ? -11.541 -1.483 2.151 1.00 92.06 280 ILE A N 1
ATOM 2170 C CA . ILE A 1 280 ? -12.738 -1.568 1.310 1.00 92.06 280 ILE A CA 1
ATOM 2171 C C . ILE A 1 280 ? -12.858 -0.230 0.588 1.00 92.06 280 ILE A C 1
ATOM 2173 O O . ILE A 1 280 ? -12.861 0.813 1.238 1.00 92.06 280 ILE A O 1
ATOM 2177 N N . THR A 1 281 ? -12.899 -0.248 -0.742 1.00 90.50 281 THR A N 1
ATOM 2178 C CA . THR A 1 281 ? -12.823 0.964 -1.571 1.00 90.50 281 THR A CA 1
ATOM 2179 C C . THR A 1 281 ? -14.130 1.197 -2.320 1.00 90.50 281 THR A C 1
ATOM 2181 O O . THR A 1 281 ? -14.701 0.266 -2.881 1.00 90.50 281 THR A O 1
ATOM 2184 N N . PHE A 1 282 ? -14.563 2.454 -2.365 1.00 90.69 282 PHE A N 1
ATOM 2185 C CA . PHE A 1 282 ? -15.784 2.925 -3.007 1.00 90.69 282 PHE A CA 1
ATOM 2186 C C . PHE A 1 282 ? -15.492 4.164 -3.875 1.00 90.69 282 PHE A C 1
ATOM 2188 O O . PHE A 1 282 ? -14.560 4.923 -3.581 1.00 90.69 282 PHE A O 1
ATOM 2195 N N . PRO A 1 283 ? -16.281 4.410 -4.936 1.00 90.00 283 PRO A N 1
ATOM 2196 C CA . PRO A 1 283 ? -16.130 5.602 -5.768 1.00 90.00 283 PRO A CA 1
ATOM 2197 C C . PRO A 1 283 ? -16.547 6.880 -5.022 1.00 90.00 283 PRO A C 1
ATOM 2199 O O . PRO A 1 283 ? -17.425 6.848 -4.160 1.00 90.00 283 PRO A O 1
ATOM 2202 N N . VAL A 1 284 ? -15.976 8.029 -5.398 1.00 90.00 284 VAL A N 1
ATOM 2203 C CA . VAL A 1 284 ? -16.325 9.351 -4.834 1.00 90.00 284 VAL A CA 1
ATOM 2204 C C . VAL A 1 284 ? -17.647 9.853 -5.431 1.00 90.00 284 VAL A C 1
ATOM 2206 O O . VAL A 1 284 ? -17.692 10.744 -6.271 1.00 90.00 284 VAL A O 1
ATOM 2209 N N . THR A 1 285 ? -18.744 9.230 -5.013 1.00 92.62 285 THR A N 1
ATOM 2210 C CA . THR A 1 285 ? -20.130 9.550 -5.395 1.00 92.62 285 THR A CA 1
ATOM 2211 C C . THR A 1 285 ? -21.010 9.520 -4.150 1.00 92.62 285 THR A C 1
ATOM 2213 O O . THR A 1 285 ? -20.613 8.929 -3.147 1.00 92.62 285 THR A O 1
ATOM 2216 N N . ASP A 1 286 ? -22.215 10.085 -4.193 1.00 93.94 286 ASP A N 1
ATOM 2217 C CA . ASP A 1 286 ? -23.139 10.023 -3.047 1.00 93.94 286 ASP A CA 1
ATOM 2218 C C . ASP A 1 286 ? -23.453 8.576 -2.642 1.00 93.94 286 ASP A C 1
ATOM 2220 O O . ASP A 1 286 ? -23.407 8.224 -1.461 1.00 93.94 286 ASP A O 1
ATOM 2224 N N . ALA A 1 287 ? -23.671 7.705 -3.632 1.00 93.75 287 ALA A N 1
ATOM 2225 C CA . ALA A 1 287 ? -23.865 6.276 -3.411 1.00 93.75 287 ALA A CA 1
ATOM 2226 C C . ALA A 1 287 ? -22.622 5.614 -2.794 1.00 93.75 287 ALA A C 1
ATOM 2228 O O . ALA A 1 287 ? -22.740 4.833 -1.852 1.00 93.75 287 ALA A O 1
ATOM 2229 N N . GLY A 1 288 ? -21.423 5.951 -3.279 1.00 93.06 288 GLY A N 1
ATOM 2230 C CA . GLY A 1 288 ? -20.167 5.431 -2.735 1.00 93.06 288 GLY A CA 1
ATOM 2231 C C . GLY A 1 288 ? -19.872 5.914 -1.312 1.00 93.06 288 GLY A C 1
ATOM 2232 O O . GLY A 1 288 ? -19.437 5.119 -0.482 1.00 93.06 288 GLY A O 1
ATOM 2233 N N . ARG A 1 289 ? -20.187 7.174 -0.983 1.00 94.38 289 ARG A N 1
ATOM 2234 C CA . ARG A 1 289 ? -20.106 7.719 0.386 1.00 94.38 289 ARG A CA 1
ATOM 2235 C C . ARG A 1 289 ? -21.064 6.993 1.329 1.00 94.38 289 ARG A C 1
ATOM 2237 O O . ARG A 1 289 ? -20.662 6.597 2.422 1.00 94.38 289 ARG A O 1
ATOM 2244 N N . ALA A 1 290 ? -22.308 6.772 0.901 1.00 96.38 290 ALA A N 1
ATOM 2245 C CA . ALA A 1 290 ? -23.296 6.027 1.679 1.00 96.38 290 ALA A CA 1
ATOM 2246 C C . ALA A 1 290 ? -22.870 4.565 1.902 1.00 96.38 290 ALA A C 1
ATOM 2248 O O . ALA A 1 290 ? -22.933 4.068 3.028 1.00 96.38 290 ALA A O 1
ATOM 2249 N N . ALA A 1 291 ? -22.371 3.895 0.858 1.00 95.12 291 ALA A N 1
ATOM 2250 C CA . ALA A 1 291 ? -21.842 2.536 0.949 1.00 95.12 291 ALA A CA 1
ATOM 2251 C C . ALA A 1 291 ? -20.615 2.455 1.875 1.00 95.12 291 ALA A C 1
ATOM 2253 O O . ALA A 1 291 ? -20.540 1.559 2.717 1.00 95.12 291 ALA A O 1
ATOM 2254 N N . GLY A 1 292 ? -19.702 3.426 1.784 1.00 95.75 292 GLY A N 1
ATOM 2255 C CA . GLY A 1 292 ? -18.551 3.554 2.677 1.00 95.75 292 GLY A CA 1
ATOM 2256 C C . GLY A 1 292 ? -18.957 3.704 4.139 1.00 95.75 292 GLY A C 1
ATOM 2257 O O . GLY A 1 292 ? -18.466 2.961 4.989 1.00 95.75 292 GLY A O 1
ATOM 2258 N N . ARG A 1 293 ? -19.915 4.593 4.433 1.00 97.75 293 ARG A N 1
ATOM 2259 C CA . ARG A 1 293 ? -20.469 4.758 5.786 1.00 97.75 293 ARG A CA 1
ATOM 2260 C C . ARG A 1 293 ? -21.099 3.468 6.306 1.00 97.75 293 ARG A C 1
ATOM 2262 O O . ARG A 1 293 ? -20.821 3.064 7.432 1.00 97.75 293 ARG A O 1
ATOM 2269 N N . HIS A 1 294 ? -21.886 2.786 5.479 1.00 97.31 294 HIS A N 1
ATOM 2270 C CA . HIS A 1 294 ? -22.481 1.509 5.861 1.00 97.31 294 HIS A CA 1
ATOM 2271 C C . HIS A 1 294 ? -21.415 0.449 6.187 1.00 97.31 294 HIS A C 1
ATOM 2273 O O . HIS A 1 294 ? -21.481 -0.197 7.234 1.00 97.31 294 HIS A O 1
ATOM 2279 N N . ALA A 1 295 ? -20.405 0.290 5.327 1.00 96.88 295 ALA A N 1
ATOM 2280 C CA . ALA A 1 295 ? -19.320 -0.666 5.539 1.00 96.88 295 ALA A CA 1
ATOM 2281 C C . ALA A 1 295 ? -18.491 -0.345 6.794 1.00 96.88 295 ALA A C 1
ATOM 2283 O O . ALA A 1 295 ? -18.126 -1.262 7.529 1.00 96.88 295 ALA A O 1
ATOM 2284 N N . TYR A 1 296 ? -18.246 0.938 7.071 1.00 98.06 296 TYR A N 1
ATOM 2285 C CA . TYR A 1 296 ? -17.587 1.419 8.287 1.00 98.06 296 TYR A CA 1
ATOM 2286 C C . TYR A 1 296 ? -18.341 0.983 9.550 1.00 98.06 296 TYR A C 1
ATOM 2288 O O . TYR A 1 296 ? -17.768 0.342 10.430 1.00 98.06 296 TYR A O 1
ATOM 2296 N N . GLU A 1 297 ? -19.648 1.239 9.607 1.00 97.69 297 GLU A N 1
ATOM 2297 C CA . GLU A 1 297 ? -20.484 0.857 10.748 1.00 97.69 297 GLU A CA 1
ATOM 2298 C C . GLU A 1 297 ? -20.577 -0.666 10.929 1.00 97.69 297 GLU A C 1
ATOM 2300 O O . GLU A 1 297 ? -20.535 -1.172 12.052 1.00 97.69 297 GLU A O 1
ATOM 2305 N N . VAL A 1 298 ? -20.694 -1.419 9.828 1.00 97.00 298 VAL A N 1
ATOM 2306 C CA . VAL A 1 298 ? -20.712 -2.889 9.865 1.00 97.00 298 VAL A CA 1
ATOM 2307 C C . VAL A 1 298 ? -19.377 -3.442 10.364 1.00 97.00 298 VAL A C 1
ATOM 2309 O O . VAL A 1 298 ? -19.383 -4.374 11.169 1.00 97.00 298 VAL A O 1
ATOM 2312 N N . ALA A 1 299 ? -18.248 -2.877 9.928 1.00 96.62 299 ALA A N 1
ATOM 2313 C CA . ALA A 1 299 ? -16.925 -3.305 10.370 1.00 96.62 299 ALA A CA 1
ATOM 2314 C C . ALA A 1 299 ? -16.728 -3.084 11.876 1.00 96.62 299 ALA A C 1
ATOM 2316 O O . ALA A 1 299 ? -16.266 -3.997 12.557 1.00 96.62 299 ALA A O 1
ATOM 2317 N N . ILE A 1 300 ? -17.139 -1.924 12.407 1.00 96.38 300 ILE A N 1
ATOM 2318 C CA . ILE A 1 300 ? -17.071 -1.633 13.849 1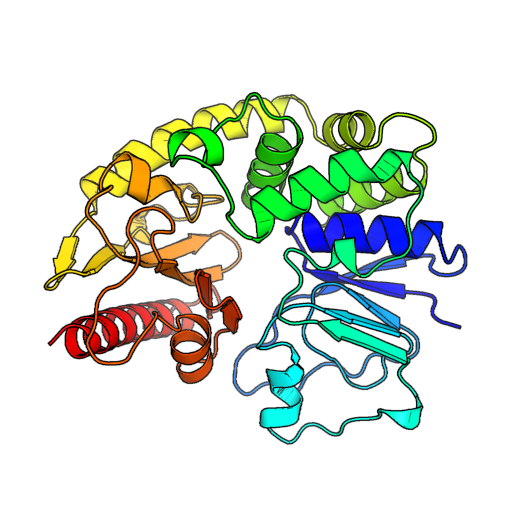.00 96.38 300 ILE A CA 1
ATOM 2319 C C . ILE A 1 300 ? -17.881 -2.657 14.644 1.00 96.38 300 ILE A C 1
ATOM 2321 O O . ILE A 1 300 ? -17.345 -3.267 15.568 1.00 96.38 300 ILE A O 1
ATOM 2325 N N . ARG A 1 301 ? -19.146 -2.890 14.261 1.00 94.62 301 ARG A N 1
ATOM 2326 C CA . ARG A 1 301 ? -20.016 -3.858 14.949 1.00 94.62 301 ARG A CA 1
ATOM 2327 C C . ARG A 1 301 ? -19.420 -5.264 14.936 1.00 94.62 301 ARG A C 1
ATOM 2329 O O . ARG A 1 301 ? -19.246 -5.856 15.992 1.00 94.62 301 ARG A O 1
ATOM 2336 N N . ARG A 1 302 ? -19.013 -5.761 13.761 1.00 92.31 302 ARG A N 1
ATOM 2337 C CA . ARG A 1 302 ? -18.428 -7.106 13.631 1.00 92.31 302 ARG A CA 1
ATOM 2338 C C . ARG A 1 302 ? -17.152 -7.276 14.452 1.00 92.31 302 ARG A C 1
ATOM 2340 O O . ARG A 1 302 ? -16.936 -8.345 15.008 1.00 92.31 302 ARG A O 1
ATOM 2347 N N . LEU A 1 303 ? -16.299 -6.255 14.527 1.00 91.19 303 LEU A N 1
ATOM 2348 C CA . LEU A 1 303 ? -15.082 -6.316 15.338 1.00 91.19 303 LEU A CA 1
ATOM 2349 C C . LEU A 1 303 ? -15.374 -6.255 16.841 1.00 91.19 303 LEU A C 1
ATOM 2351 O O . LEU A 1 303 ? -14.707 -6.945 17.609 1.00 91.19 303 LEU A O 1
ATOM 2355 N N . ALA A 1 304 ? -16.368 -5.470 17.261 1.00 87.75 304 ALA A N 1
ATOM 2356 C CA . ALA A 1 304 ? -16.808 -5.436 18.652 1.00 87.75 304 ALA A CA 1
ATOM 2357 C C . ALA A 1 304 ? -17.372 -6.800 19.093 1.00 87.75 304 ALA A C 1
ATOM 2359 O O . ALA A 1 304 ? -17.005 -7.289 20.162 1.00 87.75 304 ALA A O 1
ATOM 2360 N N . ASP A 1 305 ? -18.161 -7.452 18.234 1.00 87.31 305 ASP A N 1
ATOM 2361 C CA . ASP A 1 305 ? -18.719 -8.788 18.484 1.00 87.31 305 ASP A CA 1
ATOM 2362 C C . ASP A 1 305 ? -17.634 -9.873 18.584 1.00 87.31 305 ASP A C 1
ATOM 2364 O O . ASP A 1 305 ? -17.793 -10.839 19.318 1.00 87.31 305 ASP A O 1
ATOM 2368 N N . LEU A 1 306 ? -16.508 -9.718 17.874 1.00 81.06 306 LEU A N 1
ATOM 2369 C CA . LEU A 1 306 ? -15.371 -10.646 17.948 1.00 81.06 306 LEU A CA 1
ATOM 2370 C C . LEU A 1 306 ? -14.554 -10.517 19.244 1.00 81.06 306 LEU A C 1
ATOM 2372 O O . LEU A 1 306 ? -13.685 -11.363 19.490 1.00 81.06 306 LEU A O 1
ATOM 2376 N N . HIS A 1 307 ? -14.748 -9.445 20.025 1.00 69.88 307 HIS A N 1
ATOM 2377 C CA . HIS A 1 307 ? -14.088 -9.307 21.326 1.00 69.88 307 HIS A CA 1
ATOM 2378 C C . HIS A 1 307 ? -14.852 -10.026 22.437 1.00 69.88 307 HIS A C 1
ATOM 2380 O O . HIS A 1 307 ? -14.199 -10.590 23.320 1.00 69.88 307 HIS A O 1
ATOM 2386 N N . GLY A 1 308 ? -16.186 -9.942 22.411 1.00 58.38 308 GLY A N 1
ATOM 2387 C CA . GLY A 1 308 ? -17.071 -10.561 23.404 1.00 58.38 308 GLY A CA 1
ATOM 2388 C C . GLY A 1 308 ? -16.954 -12.078 23.437 1.00 58.38 308 GLY A C 1
ATOM 2389 O O . GLY A 1 308 ? -17.115 -12.623 24.549 1.00 58.38 308 GLY A O 1
#

Nearest PDB structures (foldseek):
  7d62-assembly1_A  TM=6.342E-01  e=4.921E-15  Vibrio cholerae O1 biovar El Tor str. N16961
  7bhi-assembly1_B  TM=5.301E-01  e=5.163E-08  Methanothermobacter thermautotrophicus str. Delta H
  8iu7-assembly1_B-3  TM=2.783E-01  e=1.289E-09  Staphylococcus aureus
  7bjq-assembly2_B  TM=5.102E-01  e=4.428E-06  Methanothermobacter thermautotrophicus str. Delta H
  2wes-assembly2_B  TM=5.403E-01  e=3.330E+00  Streptomyces rugosporus

Solvent-accessible surface area (backbone atoms only — not comparable to full-atom values): 16312 Å² total; per-residue (Å²): 131,41,42,31,31,37,20,27,58,59,34,61,45,15,35,52,32,46,12,41,47,34,55,77,37,72,66,29,74,38,81,43,74,48,76,88,78,55,75,92,60,82,78,68,74,40,71,45,19,33,37,26,49,44,60,69,49,40,51,26,39,30,39,33,29,26,49,79,47,28,55,55,50,52,79,71,68,48,73,80,56,66,96,61,32,54,71,52,74,40,63,83,48,51,36,42,44,75,76,51,77,75,63,76,69,43,50,67,47,48,52,49,41,26,33,66,68,55,60,68,48,97,43,58,66,64,72,64,41,62,86,42,64,61,53,37,46,43,43,30,40,41,46,68,67,48,69,70,53,47,50,43,29,24,53,36,42,39,70,50,86,65,62,38,59,60,33,45,48,73,47,48,58,66,71,53,51,52,52,42,59,57,51,60,58,57,43,56,58,53,54,66,72,46,56,42,73,52,83,72,37,34,31,34,70,44,54,92,55,30,60,74,50,45,44,67,57,85,58,54,63,42,73,79,40,60,83,32,30,28,37,41,36,34,39,22,40,94,78,29,21,30,25,40,38,29,49,26,87,91,30,66,55,85,32,88,84,51,71,66,52,34,18,60,58,20,40,79,69,54,27,32,40,37,48,55,40,17,35,30,73,29,52,81,44,75,68,22,48,52,51,34,54,52,53,39,55,52,52,52,51,57,54,40,62,52,58,110

Foldseek 3Di:
DAQEEEFAALAPLRLLQLLLCCLVPVSNPYYDYDDDDFPPDAADADARYEYFQAADHHHYQEYFHQFPCSPVNVVVVDDHPVVRYDYDYHVPQLGRNVSGDDDPLCPVVVVLSSCQRNVPDPDLVRNVPLVQLNSLLSLLSQQVSDVVLSVLLSVQQNPDPHRNSVSSNVSDDPVSSVVSVVLQVVLLVQLVVQWDDDPLETEGEPQVVESSCRRHRLSSNCVVCVSRQKYWYFYHYPFWTKIKIAGRPNRFDDFPVDGAQVQVLQSVLRWGGHRGITMHTFGPDPVRSVSSVVSRVVSNVVVSVRRD

Sequence (308 aa):
MPQVVRYHRHCIDGIVCAALVRRAMPEVARAVPYAHVPLGEEPEVIEDAVGVDIPYLPGMTYWFDHHASGFQFLARGAVMHPVRCTMRFNPSALCCAELLPRPTAFDALVHEVMRNDSGRFATPEAAHDLSNPVTLATRTVNRILDPALDLTIIDRLTAAHGDPITALLDAIPSNERDATIEVTHSHEMLIRREAQWTGPILHFDLTAYGNDTDAISPFRPYLHFPEAPCYVALLETRQRVYVRLSGNPWRPWRGTNGPLRLDLLATGLGGGGHPGVAGITFPVTDAGRAAGRHAYEVAIRRLADLHG

Mean predicted aligned error: 5.2 Å